Protein 4W8Z (pdb70)

Nearest PDB structures (foldseek):
  4w8z-assembly1_A  TM=1.003E+00  e=3.293E-69  Pyrococcus furiosus DSM 3638
  4l6u-assembly1_A  TM=7.127E-01  e=5.203E-18  Archaeoglobus fulgidus DSM 4304
  4l6u-assembly2_B  TM=6.855E-01  e=4.645E-18  Archaeoglobus fulgidus DSM 4304
  8rfj-assembly1_A  TM=4.385E-01  e=5.367E-02  Ectopseudomonas oleovorans
  7xg3-assembly1_G  TM=4.651E-01  e=1.189E-01  Pseudomonas aeruginosa

Secondary structure (DSSP, 8-state):
-EEEEEEEEESS-B---GGGGGT-TT-----HHHHHHHHHHHHHHHHHTT-HHHHHHHHHHHH--SS---SSEEEEEE-S--EE--TTHHHHHT-TTTTHHHHHHHHTTS--EEB-TT-EEEEEEEES-HHHHHHHHHHHHHHHHH---STTTTBT-S-EEEEEEE-HHHHHTT--SSBSSHHHHHHHHHHHHHHHHHHH-----SS--STTEEEEEE---SSHHHHHHHHHHHHHHHHHHHHHHHHHHHHSS--PPPPPSSTTSS---BEEEEEEEETTEEEEEEEEE--SS---S--SS-GGGSPPBGGGTHHHHTTS-EEEEEE--

Organism: Pyrococcus furiosus (strain ATCC 43587 / DSM 3638 / JCM 8422 / Vc1) (NCBI:txid186497)

Radius of gyration: 19.97 Å; Cα contacts (8 Å, |Δi|>4): 629; chains: 1; bounding box: 49×49×55 Å

Foldseek 3Di:
DDKKKFKKFWQAWAAAPPVCCVVPVLFDWQDLLRQLLVLLLQQLCLWCFAPVVVSVVVSCAAQNDPPGDHQKDKDKDWPDDWDFDDLVCCVVLQQCQLCVVVSVCVVVVVDTTTQGGGTMMMIMMDGPDPLNSLSSVLSSLCCQLAHATGGSRLRAGGRMATPDIDDPSCVVLVADRAAQALVSLLVVLVSSNVVNQVSVVHHFHADFHSLQKWKKKFDQDPGQSVQSNLSSVLVVVVLVVVVVVVCCVPVNDDDDDDDDPDPCPVQWFAKGWYWGAYSNTIIIMIMTTDGDHGDDQDDPDDNSSGTDTPVSVCSNVVVGPMDISDHSD

Structure (mmCIF, N/CA/C/O backbone):
data_4W8Z
#
_entry.id   4W8Z
#
_cell.length_a   100.757
_cell.length_b   100.757
_cell.length_c   106.932
_cell.angle_alpha   90.00
_cell.angle_beta   90.00
_cell.angle_gamma   120.00
#
_symmetry.space_group_name_H-M   'P 31 2 1'
#
loop_
_entity.id
_entity.type
_entity.pdbx_description
1 polymer 'CRISPR system Cmr subunit Cmr1-1'
2 water water
#
loop_
_atom_site.group_PDB
_atom_site.id
_atom_site.type_symbol
_atom_site.label_atom_id
_atom_site.label_alt_id
_atom_site.label_comp_id
_atom_site.label_asym_id
_atom_site.label_entity_id
_atom_site.label_seq_id
_atom_site.pdbx_PDB_ins_code
_atom_site.Cartn_x
_atom_site.Cartn_y
_atom_site.Cartn_z
_atom_site.occupancy
_atom_site.B_iso_or_equiv
_atom_site.auth_seq_id
_atom_site.auth_comp_id
_atom_site.auth_asym_id
_atom_site.auth_atom_id
_atom_site.pdbx_PDB_model_num
ATOM 1 N N .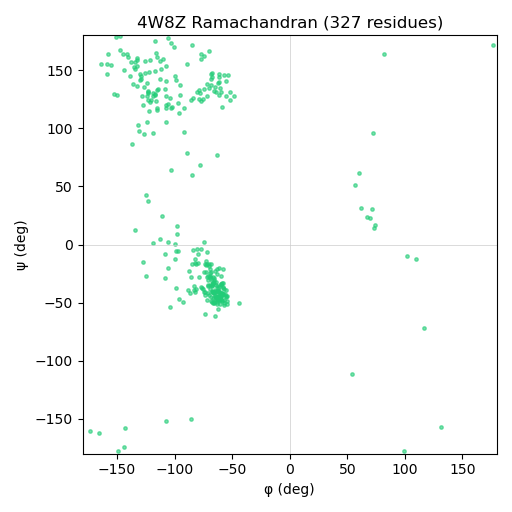 MET A 1 7 ? 28.994 72.553 32.456 1.00 139.19 1 MET A N 1
ATOM 2 C CA . MET A 1 7 ? 28.666 71.246 33.014 1.00 135.12 1 MET A CA 1
ATOM 3 C C . MET A 1 7 ? 27.193 70.904 32.812 1.00 121.26 1 MET A C 1
ATOM 4 O O . MET A 1 7 ? 26.433 70.796 33.774 1.00 125.57 1 MET A O 1
ATOM 9 N N . PHE A 1 8 ? 26.798 70.731 31.555 1.00 107.15 2 PHE A N 1
ATOM 10 C CA . PHE A 1 8 ? 25.431 70.344 31.228 1.00 92.93 2 PHE A CA 1
ATOM 11 C C . PHE A 1 8 ? 25.139 68.923 31.692 1.00 86.14 2 PHE A C 1
ATOM 12 O O . PHE A 1 8 ? 26.027 68.073 31.694 1.00 95.20 2 PHE A O 1
ATOM 20 N N . ILE A 1 9 ? 23.896 68.663 32.084 1.00 84.31 3 ILE A N 1
ATOM 21 C CA . ILE A 1 9 ? 23.527 67.329 32.548 1.00 87.25 3 ILE A CA 1
ATOM 22 C C . ILE A 1 9 ? 22.045 67.012 32.322 1.00 80.18 3 ILE A C 1
ATOM 23 O O . ILE A 1 9 ? 21.164 67.794 32.675 1.00 80.61 3 ILE A O 1
ATOM 28 N N . GLU A 1 10 ? 21.788 65.856 31.712 1.00 84.40 4 GLU A N 1
ATOM 29 C CA . GLU A 1 10 ? 20.432 65.398 31.420 1.00 82.59 4 GLU A CA 1
ATOM 30 C C . GLU A 1 10 ? 20.196 64.034 32.056 1.00 85.43 4 GLU A C 1
ATOM 31 O O . GLU A 1 10 ? 21.008 63.124 31.897 1.00 94.82 4 GLU A O 1
ATOM 37 N N . GLU A 1 11 ? 19.090 63.886 32.776 1.00 86.45 5 GLU A N 1
ATOM 38 C CA . GLU A 1 11 ? 18.830 62.643 33.491 1.00 88.73 5 GLU A CA 1
ATOM 39 C C . GLU A 1 11 ? 17.492 62.025 33.093 1.00 83.10 5 GLU A C 1
ATOM 40 O O . GLU A 1 11 ? 16.496 62.729 32.934 1.00 88.72 5 GLU A O 1
ATOM 46 N N . PHE A 1 12 ? 17.478 60.705 32.934 1.00 80.38 6 PHE A N 1
ATOM 47 C CA . PHE A 1 12 ? 16.275 59.991 32.518 1.00 77.81 6 PHE A CA 1
ATOM 48 C C . PHE A 1 12 ? 16.079 58.683 33.272 1.00 81.08 6 PHE A C 1
ATOM 49 O O . PHE A 1 12 ? 17.043 57.994 33.602 1.00 81.98 6 PHE A O 1
ATOM 57 N N . GLU A 1 13 ? 14.823 58.342 33.534 1.00 76.36 7 GLU A N 1
ATOM 58 C CA . GLU A 1 13 ? 14.473 56.981 33.913 1.00 77.14 7 GLU A CA 1
ATOM 59 C C . GLU A 1 13 ? 13.593 56.386 32.826 1.00 76.59 7 GLU A C 1
ATOM 60 O O . GLU A 1 13 ? 12.505 56.896 32.555 1.00 72.81 7 GLU A O 1
ATOM 66 N N . ILE A 1 14 ? 14.068 55.325 32.183 1.00 74.84 8 ILE A N 1
ATOM 67 C CA . ILE A 1 14 ? 13.251 54.647 31.185 1.00 75.84 8 ILE A CA 1
ATOM 68 C C . ILE A 1 14 ? 12.771 53.305 31.723 1.00 77.36 8 ILE A C 1
ATOM 69 O O . ILE A 1 14 ? 13.392 52.716 32.604 1.00 80.05 8 ILE A O 1
ATOM 74 N N . GLU A 1 15 ? 11.640 52.843 31.208 1.00 76.34 9 GLU A N 1
ATOM 75 C CA . GLU A 1 15 ? 11.038 51.604 31.666 1.00 77.76 9 GLU A CA 1
ATOM 76 C C . GLU A 1 15 ? 10.703 50.716 30.472 1.00 85.93 9 GLU A C 1
ATOM 77 O O . GLU A 1 15 ? 10.282 51.207 29.421 1.00 83.99 9 GLU A O 1
ATOM 83 N N . SER A 1 16 ? 10.902 49.411 30.631 1.00 76.22 10 SER A N 1
ATOM 84 C CA . SER A 1 16 ? 10.560 48.455 29.587 1.00 68.52 10 SER A CA 1
ATOM 85 C C . SER A 1 16 ? 9.046 48.289 29.460 1.00 74.20 10 SER A C 1
ATOM 86 O O . SER A 1 16 ? 8.348 48.042 30.445 1.00 75.13 10 SER A O 1
ATOM 89 N N . ILE A 1 17 ? 8.543 48.436 28.240 1.00 63.85 11 ILE A N 1
ATOM 90 C CA . ILE A 1 17 ? 7.145 48.155 27.950 1.00 62.26 11 ILE A CA 1
ATOM 91 C C . ILE A 1 17 ? 6.991 46.683 27.583 1.00 70.84 11 ILE A C 1
ATOM 92 O O . ILE A 1 17 ? 6.024 46.028 27.976 1.00 84.45 11 ILE A O 1
ATOM 97 N N . THR A 1 18 ? 7.959 46.164 26.835 1.00 64.70 12 THR A N 1
ATOM 98 C CA . THR A 1 18 ? 7.980 44.754 26.470 1.00 66.74 12 THR A CA 1
ATOM 99 C C . THR A 1 18 ? 9.200 44.066 27.071 1.00 69.86 12 THR A C 1
ATOM 100 O O . THR A 1 18 ? 10.134 44.734 27.520 1.00 70.26 12 THR A O 1
ATOM 104 N N . SER A 1 19 ? 9.182 42.735 27.081 1.00 73.86 13 SER A N 1
ATOM 105 C CA . SER A 1 19 ? 10.285 41.938 27.613 1.00 74.53 13 SER A CA 1
ATOM 106 C C . SER A 1 19 ? 11.601 42.368 26.985 1.00 76.67 13 SER A C 1
ATOM 107 O O . SER A 1 19 ? 11.700 42.501 25.765 1.00 75.11 13 SER A O 1
ATOM 110 N N . THR A 1 20 ? 12.606 42.599 27.823 1.00 75.40 14 THR A N 1
ATOM 111 C CA . THR A 1 20 ? 13.882 43.130 27.356 1.00 77.93 14 THR A CA 1
ATOM 112 C C . THR A 1 20 ? 14.991 42.108 27.565 1.00 75.71 14 THR A C 1
ATOM 113 O O . THR A 1 20 ? 15.093 41.512 28.632 1.00 79.13 14 THR A O 1
ATOM 117 N N . HIS A 1 21 ? 15.813 41.904 26.539 1.00 74.64 15 HIS A N 1
ATOM 118 C CA . HIS A 1 21 ? 16.866 40.896 26.587 1.00 69.74 15 HIS A CA 1
ATOM 119 C C . HIS A 1 21 ? 18.244 41.466 26.249 1.00 74.73 15 HIS A C 1
ATOM 120 O O . HIS A 1 21 ? 18.619 41.571 25.081 1.00 77.17 15 HIS A O 1
ATOM 127 N N . LEU A 1 22 ? 18.996 41.826 27.282 1.00 74.85 16 LEU A N 1
ATOM 128 C CA . LEU A 1 22 ? 20.322 42.400 27.099 1.00 73.05 16 LEU A CA 1
ATOM 129 C C . LEU A 1 22 ? 21.359 41.293 27.118 1.00 80.55 16 LEU A C 1
ATOM 130 O O . LEU A 1 22 ? 21.788 40.843 28.181 1.00 91.69 16 LEU A O 1
ATOM 135 N N . LEU A 1 23 ? 21.753 40.849 25.930 1.00 79.75 17 LEU A N 1
ATOM 136 C CA . LEU A 1 23 ? 22.565 39.649 25.799 1.00 75.88 17 LEU A CA 1
ATOM 137 C C . LEU A 1 23 ? 23.859 39.879 25.029 1.00 83.18 17 LEU A C 1
ATOM 138 O O . LEU A 1 23 ? 24.242 39.044 24.208 1.00 86.57 17 LEU A O 1
ATOM 143 N N . GLU A 1 24 ? 24.535 40.994 25.299 1.00 83.37 18 GLU A N 1
ATOM 144 C CA . GLU A 1 24 ? 25.790 41.315 24.618 1.00 86.65 18 GLU A CA 1
ATOM 145 C C . GLU A 1 24 ? 26.855 40.244 24.850 1.00 87.47 18 GLU A C 1
ATOM 146 O O . GLU A 1 24 ? 27.747 40.051 24.023 1.00 87.17 18 GLU A O 1
ATOM 152 N N . VAL A 1 25 ? 26.749 39.552 25.980 1.00 91.66 19 VAL A N 1
ATOM 153 C CA . VAL A 1 25 ? 27.659 38.468 26.321 1.00 91.75 19 VAL A CA 1
ATOM 154 C C . VAL A 1 25 ? 27.654 37.363 25.265 1.00 90.80 19 VAL A C 1
ATOM 155 O O . VAL A 1 25 ? 28.709 36.853 24.888 1.00 103.08 19 VAL A O 1
ATOM 159 N N . LEU A 1 26 ? 26.468 37.012 24.776 1.00 80.67 20 LEU A N 1
ATOM 160 C CA . LEU A 1 26 ? 26.321 35.898 23.839 1.00 81.02 20 LEU A CA 1
ATOM 161 C C . LEU A 1 26 ? 26.811 36.188 22.419 1.00 76.46 20 LEU A C 1
ATOM 162 O O . LEU A 1 26 ? 27.021 35.262 21.634 1.00 72.14 20 LEU A O 1
ATOM 167 N N . THR A 1 27 ? 26.986 37.465 22.090 1.00 73.20 21 THR A N 1
ATOM 168 C CA . THR A 1 27 ? 27.262 37.870 20.714 1.00 75.19 21 THR A CA 1
ATOM 169 C C . THR A 1 27 ? 28.584 37.316 20.182 1.00 83.46 21 THR A C 1
ATOM 170 O O . THR A 1 27 ? 28.747 37.152 18.973 1.00 88.07 21 THR A O 1
ATOM 174 N N . ARG A 1 28 ? 29.524 37.014 21.073 1.00 90.47 22 ARG A N 1
ATOM 175 C CA . ARG A 1 28 ? 30.831 36.539 20.628 1.00 95.12 22 ARG A CA 1
ATOM 176 C C . ARG A 1 28 ? 30.752 35.148 20.001 1.00 92.48 22 ARG A C 1
ATOM 177 O O . ARG A 1 28 ? 31.344 34.910 18.955 1.00 89.82 22 ARG A O 1
ATOM 185 N N . GLU A 1 29 ? 30.023 34.236 20.634 1.00 87.86 23 GLU A N 1
ATOM 186 C CA . GLU A 1 29 ? 29.912 32.871 20.125 1.00 92.89 23 GLU A CA 1
ATOM 187 C C . GLU A 1 29 ? 28.843 32.752 19.047 1.00 87.48 23 GLU A C 1
ATOM 188 O O . GLU A 1 29 ? 28.992 31.985 18.097 1.00 88.52 23 GLU A O 1
ATOM 194 N N . TYR A 1 30 ? 27.762 33.509 19.207 1.00 85.69 24 TYR A N 1
ATOM 195 C CA . TYR A 1 30 ? 26.640 33.462 18.274 1.00 86.10 24 TYR A CA 1
ATOM 196 C C . TYR A 1 30 ? 26.334 34.847 17.704 1.00 89.37 24 TYR A C 1
ATOM 197 O O . TYR A 1 30 ? 25.768 35.696 18.392 1.00 85.02 24 TYR A O 1
ATOM 206 N N . PRO A 1 31 ? 26.713 35.079 16.439 1.00 89.64 25 PRO A N 1
ATOM 207 C CA . PRO A 1 31 ? 26.541 36.396 15.811 1.00 87.32 25 PRO A CA 1
ATOM 208 C C . PRO A 1 31 ? 25.080 36.785 15.560 1.00 79.79 25 PRO A C 1
ATOM 209 O O . PRO A 1 31 ? 24.797 37.977 15.446 1.00 79.75 25 PRO A O 1
ATOM 213 N N . GLU A 1 32 ? 24.180 35.811 15.465 1.00 79.79 26 GLU A N 1
ATOM 214 C CA . GLU A 1 32 ? 22.758 36.109 15.291 1.00 76.95 26 GLU A CA 1
ATOM 215 C C . GLU A 1 32 ? 22.231 36.842 16.516 1.00 84.76 26 GLU A C 1
ATOM 216 O O . GLU A 1 32 ? 21.337 37.684 16.415 1.00 93.90 26 GLU A O 1
ATOM 222 N N . VAL A 1 33 ? 22.798 36.523 17.674 1.00 85.97 27 VAL A N 1
ATOM 223 C CA . VAL A 1 33 ? 22.380 37.141 18.924 1.00 85.04 27 VAL A CA 1
ATOM 224 C C . VAL A 1 33 ? 22.983 38.538 19.045 1.00 82.67 27 VAL A C 1
ATOM 225 O O . VAL A 1 33 ? 23.866 38.785 19.870 1.00 84.63 27 VAL A O 1
ATOM 229 N N . ARG A 1 34 ? 22.513 39.443 18.192 1.00 78.86 28 ARG A N 1
ATOM 230 C CA . ARG A 1 34 ? 22.848 40.856 18.309 1.00 84.81 28 ARG A CA 1
ATOM 231 C C . ARG A 1 34 ? 22.006 41.496 19.402 1.00 77.01 28 ARG A C 1
ATOM 232 O O . ARG A 1 34 ? 20.794 41.303 19.461 1.00 77.39 28 ARG A O 1
ATOM 240 N N . SER A 1 35 ? 22.652 42.264 20.267 1.00 76.51 29 SER A N 1
ATOM 241 C CA . SER A 1 35 ? 21.951 42.891 21.376 1.00 76.68 29 SER A CA 1
ATOM 242 C C . SER A 1 35 ? 22.394 44.337 21.549 1.00 76.76 29 SER A C 1
ATOM 243 O O . SER A 1 35 ? 23.311 44.617 22.321 1.00 78.84 29 SER A O 1
ATOM 246 N N . PRO A 1 36 ? 21.753 45.261 20.811 1.00 67.28 30 PRO A N 1
ATOM 247 C CA . PRO A 1 36 ? 22.041 46.693 20.936 1.00 63.85 30 PRO A CA 1
ATOM 248 C C . PRO A 1 36 ? 21.886 47.197 22.365 1.00 75.40 30 PRO A C 1
ATOM 249 O O . PRO A 1 36 ? 20.850 46.968 22.997 1.00 80.11 30 PRO A O 1
ATOM 253 N N . SER A 1 37 ? 22.917 47.865 22.871 1.00 80.59 31 SER A N 1
ATOM 254 C CA . SER A 1 37 ? 22.859 48.482 24.188 1.00 72.94 31 SER A CA 1
ATOM 255 C C . SER A 1 37 ? 22.226 49.856 24.047 1.00 74.51 31 SER A C 1
ATOM 256 O O . SER A 1 37 ? 22.007 50.328 22.932 1.00 77.44 31 SER A O 1
ATOM 259 N N . ILE A 1 38 ? 21.931 50.499 25.170 1.00 73.47 32 ILE A N 1
ATOM 260 C CA . ILE A 1 38 ? 21.385 51.848 25.136 1.00 76.76 32 ILE A CA 1
ATOM 261 C C . ILE A 1 38 ? 22.379 52.819 24.499 1.00 83.09 32 ILE A C 1
ATOM 262 O O . ILE A 1 38 ? 22.006 53.623 23.644 1.00 82.73 32 ILE A O 1
ATOM 267 N N . LYS A 1 39 ? 23.644 52.728 24.904 1.00 80.60 33 LYS A N 1
ATOM 268 C CA . LYS A 1 39 ? 24.694 53.562 24.327 1.00 80.37 33 LYS A CA 1
ATOM 269 C C . LYS A 1 39 ? 24.840 53.297 22.832 1.00 86.01 33 LYS A C 1
ATOM 270 O O . LYS A 1 39 ? 24.975 54.226 22.036 1.00 83.02 33 LYS A O 1
ATOM 276 N N . GLY A 1 40 ? 24.806 52.022 22.458 1.00 88.10 34 GLY A N 1
ATOM 277 C CA . GLY A 1 40 ? 24.960 51.628 21.068 1.00 77.77 34 GLY A CA 1
ATOM 278 C C . GLY A 1 40 ? 23.797 52.067 20.202 1.00 75.80 34 GLY A C 1
ATOM 279 O O . GLY A 1 40 ? 23.986 52.512 19.068 1.00 75.37 34 GLY A O 1
ATOM 280 N N . ALA A 1 41 ? 22.588 51.947 20.741 1.00 69.24 35 ALA A N 1
ATOM 281 C CA . ALA A 1 41 ? 21.386 52.331 20.014 1.00 66.68 35 ALA A CA 1
ATOM 282 C C . ALA A 1 41 ? 21.271 53.849 19.854 1.00 69.39 35 ALA A C 1
ATOM 283 O O . ALA A 1 41 ? 20.784 54.332 18.830 1.00 75.59 35 ALA A O 1
ATOM 285 N N . MET A 1 42 ? 21.713 54.592 20.867 1.00 71.46 36 MET A N 1
ATOM 286 C CA . MET A 1 42 ? 21.772 56.051 20.788 1.00 75.50 36 MET A CA 1
ATOM 287 C C . MET A 1 42 ? 22.693 56.474 19.652 1.00 82.28 36 MET A C 1
ATOM 288 O O . MET A 1 42 ? 22.359 57.355 18.855 1.00 83.03 36 MET A O 1
ATOM 293 N N . ARG A 1 43 ? 23.853 55.828 19.582 1.00 77.65 37 ARG A N 1
ATOM 294 C CA . ARG A 1 43 ? 24.814 56.087 18.523 1.00 72.99 37 ARG A CA 1
ATOM 295 C C . ARG A 1 43 ? 24.185 55.790 17.170 1.00 73.74 37 ARG A C 1
ATOM 296 O O . ARG A 1 43 ? 24.357 56.549 16.215 1.00 71.79 37 ARG A O 1
ATOM 304 N N . TRP A 1 44 ? 23.442 54.688 17.098 1.00 74.81 38 TRP A N 1
ATOM 305 C CA . TRP A 1 44 ? 22.763 54.313 15.864 1.00 70.41 38 TRP A CA 1
ATOM 306 C C . TRP A 1 44 ? 21.785 55.398 15.448 1.00 72.59 38 TRP A C 1
ATOM 307 O O . TRP A 1 44 ? 21.739 55.794 14.284 1.00 75.44 38 TRP A O 1
ATOM 318 N N . TRP A 1 45 ? 21.010 55.884 16.412 1.00 76.65 39 TRP A N 1
ATOM 319 C CA . TRP A 1 45 ? 19.950 56.835 16.119 1.00 70.63 39 TRP A CA 1
ATOM 320 C C . TRP A 1 45 ? 20.479 58.225 15.824 1.00 72.89 39 TRP A C 1
ATOM 321 O O . TRP A 1 45 ? 19.817 59.008 15.146 1.00 78.56 39 TRP A O 1
ATOM 332 N N . PHE A 1 46 ? 21.672 58.534 16.315 1.00 75.45 40 PHE A N 1
ATOM 333 C CA . PHE A 1 46 ? 22.294 59.801 15.965 1.00 76.55 40 PHE A CA 1
ATOM 334 C C . PHE A 1 46 ? 22.580 59.836 14.471 1.00 72.81 40 PHE A C 1
ATOM 335 O O . PHE A 1 46 ? 22.401 60.860 13.817 1.00 73.26 40 PHE A O 1
ATOM 343 N N . ARG A 1 47 ? 23.028 58.706 13.938 1.00 77.67 41 ARG A N 1
ATOM 344 C CA . ARG A 1 47 ? 23.379 58.613 12.528 1.00 75.51 41 ARG A CA 1
ATOM 345 C C . ARG A 1 47 ? 22.143 58.750 11.652 1.00 74.44 41 ARG A C 1
ATOM 346 O O . ARG A 1 47 ? 22.203 59.311 10.561 1.00 77.89 41 ARG A O 1
ATOM 354 N N . ALA A 1 48 ? 21.022 58.231 12.140 1.00 70.85 42 ALA A N 1
ATOM 355 C CA . ALA A 1 48 ? 19.768 58.294 11.401 1.00 69.44 42 ALA A CA 1
ATOM 356 C C . ALA A 1 48 ? 19.222 59.717 11.378 1.00 73.85 42 ALA A C 1
ATOM 357 O O . ALA A 1 48 ? 18.625 60.146 10.390 1.00 79.57 42 ALA A O 1
ATOM 359 N N . LEU A 1 49 ? 19.426 60.448 12.470 1.00 77.98 43 LEU A N 1
ATOM 360 C CA . LEU A 1 49 ? 19.003 61.843 12.538 1.00 82.61 43 LEU A CA 1
ATOM 361 C C . LEU A 1 49 ? 19.913 62.726 11.694 1.00 75.16 43 LEU A C 1
ATOM 362 O O . LEU A 1 49 ? 19.463 63.386 10.759 1.00 79.96 43 LEU A O 1
ATOM 367 N N . ALA A 1 50 ? 21.197 62.731 12.036 1.00 74.97 44 ALA A N 1
ATOM 368 C CA . ALA A 1 50 ? 22.173 63.574 11.355 1.00 81.50 44 ALA A CA 1
ATOM 369 C C . ALA A 1 50 ? 22.292 63.213 9.877 1.00 83.97 44 ALA A C 1
ATOM 370 O O . ALA A 1 50 ? 22.392 64.096 9.024 1.00 88.75 44 ALA A O 1
ATOM 372 N N . GLY A 1 51 ? 22.264 61.917 9.578 1.00 76.17 45 GLY A N 1
ATOM 373 C CA . GLY A 1 51 ? 22.358 61.442 8.209 1.00 74.18 45 GLY A CA 1
ATOM 374 C C . GLY A 1 51 ? 21.268 61.990 7.306 1.00 78.37 45 GLY A C 1
ATOM 375 O O . GLY A 1 51 ? 21.421 62.015 6.085 1.00 85.91 45 GLY A O 1
ATOM 376 N N . SER A 1 52 ? 20.169 62.437 7.907 1.00 75.13 46 SER A N 1
ATOM 377 C CA . SER A 1 52 ? 19.062 63.021 7.159 1.00 83.15 46 SER A CA 1
ATOM 378 C C . SER A 1 52 ? 19.483 64.296 6.442 1.00 88.16 46 SER A C 1
ATOM 379 O O . SER A 1 52 ? 18.843 64.714 5.480 1.00 96.67 46 SER A O 1
ATOM 382 N N . TYR A 1 53 ? 20.559 64.913 6.914 1.00 94.93 47 TYR A N 1
ATOM 383 C CA . TYR A 1 53 ? 21.006 66.187 6.364 1.00 97.08 47 TYR A CA 1
ATOM 384 C C . TYR A 1 53 ? 22.284 66.077 5.543 1.00 98.32 47 TYR A C 1
ATOM 385 O O . TYR A 1 53 ? 22.502 66.860 4.623 1.00 107.97 47 TYR A O 1
ATOM 394 N N . PHE A 1 54 ? 23.125 65.106 5.877 1.00 98.85 48 PHE A N 1
ATOM 395 C CA . PHE A 1 54 ? 24.399 64.941 5.192 1.00 105.76 48 PHE A CA 1
ATOM 396 C C . PHE A 1 54 ? 24.259 64.110 3.923 1.00 115.29 48 PHE A C 1
ATOM 397 O O . PHE A 1 54 ? 25.024 64.282 2.976 1.00 114.74 48 PHE A O 1
ATOM 405 N N . GLY A 1 55 ? 23.274 63.216 3.911 1.00 132.87 49 GLY A N 1
ATOM 406 C CA . GLY A 1 55 ? 22.979 62.401 2.746 1.00 142.93 49 GLY A CA 1
ATOM 407 C C . GLY A 1 55 ? 24.165 61.621 2.210 1.00 145.09 49 GLY A C 1
ATOM 408 O O . GLY A 1 55 ? 24.654 60.692 2.850 1.00 149.22 49 GLY A O 1
ATOM 409 N N . ASP A 1 56 ? 24.629 62.013 1.029 1.00 140.76 50 ASP A N 1
ATOM 410 C CA . ASP A 1 56 ? 25.742 61.346 0.361 1.00 135.68 50 ASP A CA 1
ATOM 411 C C . ASP A 1 56 ? 27.045 61.404 1.160 1.00 131.14 50 ASP A C 1
ATOM 412 O O . ASP A 1 56 ? 27.753 60.404 1.282 1.00 126.88 50 ASP A O 1
ATOM 417 N N . ASP A 1 57 ? 27.348 62.579 1.705 1.00 130.39 51 ASP A N 1
ATOM 418 C CA . ASP A 1 57 ? 28.611 62.831 2.400 1.00 124.33 51 ASP A CA 1
ATOM 419 C C . ASP A 1 57 ? 28.786 61.967 3.649 1.00 124.49 51 ASP A C 1
ATOM 420 O O . ASP A 1 57 ? 28.638 62.456 4.770 1.00 124.44 51 ASP A O 1
ATOM 425 N N . ALA A 1 58 ? 29.126 60.695 3.453 1.00 123.63 52 ALA A N 1
ATOM 426 C CA . ALA A 1 58 ? 29.261 59.750 4.562 1.00 120.14 52 ALA A CA 1
ATOM 427 C C . ALA A 1 58 ? 30.464 60.066 5.449 1.00 121.08 52 ALA A C 1
ATOM 428 O O . ALA A 1 58 ? 30.492 59.701 6.625 1.00 119.91 52 ALA A O 1
ATOM 430 N N . GLN A 1 59 ? 31.455 60.741 4.879 1.00 120.65 53 GLN A N 1
ATOM 431 C CA . GLN A 1 59 ? 32.663 61.091 5.615 1.00 122.38 53 GLN A CA 1
ATOM 432 C C . GLN A 1 59 ? 32.340 62.098 6.713 1.00 122.40 53 GLN A C 1
ATOM 433 O O . GLN A 1 59 ? 32.703 61.905 7.875 1.00 120.66 53 GLN A O 1
ATOM 439 N N . LYS A 1 60 ? 31.636 63.161 6.334 1.00 122.72 54 LYS A N 1
ATOM 440 C CA . LYS A 1 60 ? 31.264 64.227 7.259 1.00 120.02 54 LYS A CA 1
ATOM 441 C C . LYS A 1 60 ? 30.407 63.697 8.405 1.00 114.28 54 LYS A C 1
ATOM 442 O O . LYS A 1 60 ? 30.501 64.177 9.533 1.00 115.67 54 LYS A O 1
ATOM 448 N N . LEU A 1 61 ? 29.575 62.704 8.110 1.00 110.73 55 LEU A N 1
ATOM 449 C CA . LEU A 1 61 ? 28.747 62.080 9.133 1.00 105.17 55 LEU A CA 1
ATOM 450 C C . LEU A 1 61 ? 29.612 61.396 10.187 1.00 110.37 55 LEU A C 1
ATOM 451 O O . LEU A 1 61 ? 29.385 61.553 11.387 1.00 114.97 55 LEU A O 1
ATOM 456 N N . LYS A 1 62 ? 30.610 60.646 9.730 1.00 111.40 56 LYS A N 1
ATOM 457 C CA . LYS A 1 62 ? 31.478 59.896 10.630 1.00 108.50 56 LYS A CA 1
ATOM 458 C C . LYS A 1 62 ? 32.372 60.815 11.455 1.00 115.14 56 LYS A C 1
ATOM 459 O O . LYS A 1 62 ? 32.792 60.456 12.554 1.00 117.36 56 LYS A O 1
ATOM 465 N N . GLU A 1 63 ? 32.665 61.996 10.921 1.00 119.78 57 GLU A N 1
ATOM 466 C CA . GLU A 1 63 ? 33.463 62.978 11.644 1.00 126.23 57 GLU A CA 1
ATOM 467 C C . GLU A 1 63 ? 32.719 63.473 12.879 1.00 124.26 57 GLU A C 1
ATOM 468 O O . GLU A 1 63 ? 33.262 63.475 13.985 1.00 129.25 57 GLU A O 1
ATOM 474 N N . ILE A 1 64 ? 31.469 63.880 12.683 1.00 112.68 58 ILE A N 1
ATOM 475 C CA . ILE A 1 64 ? 30.652 64.392 13.773 1.00 102.83 58 ILE A CA 1
ATOM 476 C C . ILE A 1 64 ? 30.287 63.285 14.759 1.00 101.65 58 ILE A C 1
ATOM 477 O O . ILE A 1 64 ? 30.271 63.509 15.970 1.00 95.62 58 ILE A O 1
ATOM 482 N N . GLU A 1 65 ? 30.006 62.091 14.239 1.00 99.59 59 GLU A N 1
ATOM 483 C CA . GLU A 1 65 ? 29.661 60.951 15.088 1.00 102.97 59 GLU A CA 1
ATOM 484 C C . GLU A 1 65 ? 30.777 60.627 16.076 1.00 114.85 59 GLU A C 1
ATOM 485 O O . GLU A 1 65 ? 30.530 60.457 17.271 1.00 119.62 59 GLU A O 1
ATOM 491 N N . ASN A 1 66 ? 32.003 60.535 15.571 1.00 118.24 60 ASN A N 1
ATOM 492 C CA . ASN A 1 66 ? 33.159 60.328 16.431 1.00 119.63 60 ASN A CA 1
ATOM 493 C C . ASN A 1 66 ? 33.359 61.521 17.353 1.00 116.80 60 ASN A C 1
ATOM 494 O O . ASN A 1 66 ? 33.761 61.368 18.504 1.00 116.74 60 ASN A O 1
ATOM 499 N N . GLN A 1 67 ? 33.059 62.710 16.845 1.00 114.47 61 GLN A N 1
ATOM 500 C CA . GLN A 1 67 ? 33.254 63.932 17.611 1.00 114.97 61 GLN A CA 1
ATOM 501 C C . GLN A 1 67 ? 32.308 63.990 18.811 1.00 116.93 61 GLN A C 1
ATOM 502 O O . GLN A 1 67 ? 32.620 64.612 19.827 1.00 123.71 61 GLN A O 1
ATOM 508 N N . VAL A 1 68 ? 31.156 63.337 18.696 1.00 111.78 62 VAL A N 1
ATOM 509 C CA . VAL A 1 68 ? 30.199 63.292 19.796 1.00 99.79 62 VAL A CA 1
ATOM 510 C C . VAL A 1 68 ? 30.413 62.060 20.673 1.00 97.91 62 VAL A C 1
ATOM 511 O O . VAL A 1 68 ? 30.504 62.169 21.895 1.00 102.69 62 VAL A O 1
ATOM 515 N N . PHE A 1 69 ? 30.509 60.891 20.047 1.00 88.27 63 PHE A N 1
ATOM 516 C CA . PHE A 1 69 ? 30.532 59.632 20.786 1.00 85.63 63 PHE A CA 1
ATOM 517 C C . PHE A 1 69 ? 31.927 59.039 20.997 1.00 94.92 63 PHE A C 1
ATOM 518 O O . PHE A 1 69 ? 32.073 58.031 21.692 1.00 99.18 63 PHE A O 1
ATOM 526 N N . GLY A 1 70 ? 32.946 59.650 20.402 1.00 94.35 64 GLY A N 1
ATOM 527 C CA . GLY A 1 70 ? 34.305 59.155 20.550 1.00 105.45 64 GLY A CA 1
ATOM 528 C C . GLY A 1 70 ? 34.637 58.008 19.613 1.00 118.02 64 GLY A C 1
ATOM 529 O O . GLY A 1 70 ? 33.746 57.379 19.039 1.00 102.39 64 GLY A O 1
ATOM 530 N N . SER A 1 71 ? 35.930 57.735 19.456 1.00 127.29 65 SER A N 1
ATOM 531 C CA . SER A 1 71 ? 36.387 56.653 18.591 1.00 134.10 65 SER A CA 1
ATOM 532 C C . SER A 1 71 ? 37.608 55.960 19.187 1.00 138.57 65 SER A C 1
ATOM 533 O O . SER A 1 71 ? 37.839 56.022 20.395 1.00 140.82 65 SER A O 1
ATOM 536 N N . THR A 1 72 ? 38.383 55.298 18.334 1.00 143.36 66 THR A N 1
ATOM 537 C CA . THR A 1 72 ? 39.612 54.640 18.764 1.00 134.53 66 THR A CA 1
ATOM 538 C C . THR A 1 72 ? 40.740 55.656 18.922 1.00 132.81 66 THR A C 1
ATOM 539 O O . THR A 1 72 ? 41.656 55.462 19.719 1.00 129.83 66 THR A O 1
ATOM 541 N N . LYS A 1 73 ? 40.658 56.739 18.156 1.00 135.11 67 LYS A N 1
ATOM 542 C CA . LYS A 1 73 ? 41.657 57.802 18.199 1.00 139.27 67 LYS A CA 1
ATOM 543 C C . LYS A 1 73 ? 41.096 59.025 18.933 1.00 144.45 67 LYS A C 1
ATOM 544 O O . LYS A 1 73 ? 41.766 60.049 19.072 1.00 142.10 67 LYS A O 1
ATOM 550 N N . GLU A 1 74 ? 39.868 58.907 19.430 1.00 146.55 68 GLU A N 1
ATOM 551 C CA . GLU A 1 74 ? 39.187 60.059 20.012 1.00 143.43 68 GLU A CA 1
ATOM 552 C C . GLU A 1 74 ? 38.541 59.775 21.367 1.00 137.84 68 GLU A C 1
ATOM 553 O O . GLU A 1 74 ? 38.271 58.626 21.718 1.00 140.18 68 GLU A O 1
ATOM 559 N N . ARG A 1 75 ? 38.304 60.842 22.124 1.00 134.01 69 ARG A N 1
ATOM 560 C CA . ARG A 1 75 ? 37.573 60.759 23.382 1.00 130.80 69 ARG A CA 1
ATOM 561 C C . ARG A 1 75 ? 36.196 61.392 23.209 1.00 127.16 69 ARG A C 1
ATOM 562 O O . ARG A 1 75 ? 36.075 62.479 22.641 1.00 123.73 69 ARG A O 1
ATOM 564 N N . SER A 1 76 ? 35.162 60.706 23.692 1.00 124.32 70 SER A N 1
ATOM 565 C CA . SER A 1 76 ? 33.785 61.170 23.531 1.00 113.91 70 SER A CA 1
ATOM 566 C C . SER A 1 76 ? 33.559 62.511 24.215 1.00 109.29 70 SER A C 1
ATOM 567 O O . SER A 1 76 ? 34.047 62.748 25.319 1.00 103.22 70 SER A O 1
ATOM 570 N N . ARG A 1 77 ? 32.813 63.385 23.551 1.00 105.23 71 ARG A N 1
ATOM 571 C CA . ARG A 1 77 ? 32.521 64.701 24.097 1.00 104.31 71 ARG A CA 1
ATOM 572 C C . ARG A 1 77 ? 31.326 64.621 25.043 1.00 99.43 71 ARG A C 1
ATOM 573 O O . ARG A 1 77 ? 30.966 65.607 25.685 1.00 104.68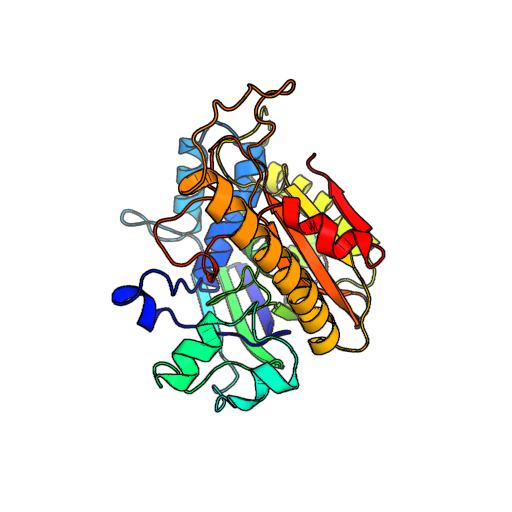 71 ARG A O 1
ATOM 581 N N . VAL A 1 78 ? 30.720 63.440 25.126 1.00 91.09 72 VAL A N 1
ATOM 582 C CA . VAL A 1 78 ? 29.611 63.202 26.043 1.00 89.49 72 VAL A CA 1
ATOM 583 C C . VAL A 1 78 ? 29.869 61.949 26.880 1.00 93.24 72 VAL A C 1
ATOM 584 O O . VAL A 1 78 ? 30.443 60.974 26.394 1.00 96.22 72 VAL A O 1
ATOM 588 N N . LYS A 1 79 ? 29.466 61.990 28.147 1.00 93.28 73 LYS A N 1
ATOM 589 C CA . LYS A 1 79 ? 29.561 60.829 29.024 1.00 90.25 73 LYS A CA 1
ATOM 590 C C . LYS A 1 79 ? 28.176 60.239 29.276 1.00 89.45 73 LYS A C 1
ATOM 591 O O . LYS A 1 79 ? 27.308 60.901 29.844 1.00 92.21 73 LYS A O 1
ATOM 597 N N . ILE A 1 80 ? 27.974 58.995 28.854 1.00 84.57 74 ILE A N 1
ATOM 598 C CA . ILE A 1 80 ? 26.686 58.328 29.022 1.00 84.34 74 ILE A CA 1
ATOM 599 C C . ILE A 1 80 ? 26.758 57.251 30.094 1.00 82.73 74 ILE A C 1
ATOM 600 O O . ILE A 1 80 ? 27.536 56.308 29.978 1.00 86.05 74 ILE A O 1
ATOM 605 N N . SER A 1 81 ? 25.942 57.389 31.133 1.00 82.52 75 SER A N 1
ATOM 606 C CA . SER A 1 81 ? 25.934 56.423 32.224 1.00 75.61 75 SER A CA 1
ATOM 607 C C . SER A 1 81 ? 24.594 55.706 32.320 1.00 75.52 75 SER A C 1
ATOM 608 O O . SER A 1 81 ? 23.548 56.341 32.453 1.00 87.96 75 SER A O 1
ATOM 611 N N . VAL A 1 82 ? 24.630 54.381 32.245 1.00 73.83 76 VAL A N 1
ATOM 612 C CA . VAL A 1 82 ? 23.413 53.582 32.297 1.00 75.43 76 VAL A CA 1
ATOM 613 C C . VAL A 1 82 ? 23.474 52.579 33.443 1.00 83.64 76 VAL A C 1
ATOM 614 O O . VAL A 1 82 ? 24.309 51.676 33.442 1.00 92.18 76 VAL A O 1
ATOM 618 N N . THR A 1 83 ? 22.596 52.738 34.425 1.00 85.41 77 THR A N 1
ATOM 619 C CA . THR A 1 83 ? 22.510 51.771 35.511 1.00 91.03 77 THR A CA 1
ATOM 620 C C . THR A 1 83 ? 21.096 51.211 35.607 1.00 87.71 77 THR A C 1
ATOM 621 O O . THR A 1 83 ? 20.131 51.967 35.721 1.00 83.73 77 THR A O 1
ATOM 625 N N . PRO A 1 84 ? 20.971 49.877 35.536 1.00 87.95 78 PRO A N 1
ATOM 626 C CA . PRO A 1 84 ? 19.677 49.222 35.747 1.00 87.17 78 PRO A CA 1
ATOM 627 C C . PRO A 1 84 ? 19.226 49.354 37.201 1.00 94.73 78 PRO A C 1
ATOM 628 O O . PRO A 1 84 ? 20.052 49.294 38.111 1.00 92.87 78 PRO A O 1
ATOM 632 N N . LEU A 1 85 ? 17.928 49.549 37.407 1.00 92.97 79 LEU A N 1
ATOM 633 C CA . LEU A 1 85 ? 17.382 49.727 38.744 1.00 85.85 79 LEU A CA 1
ATOM 634 C C . LEU A 1 85 ? 16.587 48.498 39.159 1.00 90.83 79 LEU A C 1
ATOM 635 O O . LEU A 1 85 ? 16.167 48.368 40.310 1.00 91.01 79 LEU A O 1
ATOM 640 N N . SER A 1 86 ? 16.390 47.592 38.209 1.00 89.34 80 SER A N 1
ATOM 641 C CA . SER A 1 86 ? 15.672 46.357 38.471 1.00 85.40 80 SER A CA 1
ATOM 642 C C . SER A 1 86 ? 16.616 45.171 38.434 1.00 87.31 80 SER A C 1
ATOM 643 O O . SER A 1 86 ? 17.705 45.244 37.864 1.00 87.28 80 SER A O 1
ATOM 646 N N . SER A 1 87 ? 16.192 44.076 39.049 1.00 96.55 81 SER A N 1
ATOM 647 C CA . SER A 1 87 ? 16.938 42.830 38.980 1.00 107.74 81 SER A CA 1
ATOM 648 C C . SER A 1 87 ? 16.325 41.930 37.914 1.00 100.62 81 SER A C 1
ATOM 649 O O . SER A 1 87 ? 15.101 41.891 37.759 1.00 98.30 81 SER A O 1
ATOM 652 N N . PRO A 1 88 ? 17.176 41.220 37.159 1.00 91.01 82 PRO A N 1
ATOM 653 C CA . PRO A 1 88 ? 16.675 40.264 36.167 1.00 89.40 82 PRO A CA 1
ATOM 654 C C . PRO A 1 88 ? 15.776 39.225 36.821 1.00 98.24 82 PRO A C 1
ATOM 655 O O . PRO A 1 88 ? 16.024 38.855 37.965 1.00 109.65 82 PRO A O 1
ATOM 659 N N . LYS A 1 89 ? 14.747 38.773 36.113 1.00 103.81 83 LYS A N 1
ATOM 660 C CA . LYS A 1 89 ? 13.791 37.826 36.675 1.00 93.91 83 LYS A CA 1
ATOM 661 C C . LYS A 1 89 ? 13.848 36.494 35.940 1.00 99.94 83 LYS A C 1
ATOM 662 O O . LYS A 1 89 ? 14.355 36.418 34.824 1.00 97.28 83 LYS A O 1
ATOM 668 N N . ARG A 1 90 ? 13.326 35.448 36.575 1.00 117.90 84 ARG A N 1
ATOM 669 C CA . ARG A 1 90 ? 13.361 34.101 36.014 1.00 118.36 84 ARG A CA 1
ATOM 670 C C . ARG A 1 90 ? 12.467 33.995 34.783 1.00 113.84 84 ARG A C 1
ATOM 671 O O . ARG A 1 90 ? 11.349 34.512 34.771 1.00 111.84 84 ARG A O 1
ATOM 679 N N . LEU A 1 91 ? 12.965 33.325 33.749 1.00 114.77 85 LEU A N 1
ATOM 680 C CA . LEU A 1 91 ? 12.222 33.182 32.502 1.00 102.64 85 LEU A CA 1
ATOM 681 C C . LEU A 1 91 ? 11.268 31.991 32.543 1.00 108.47 85 LEU A C 1
ATOM 682 O O . LEU A 1 91 ? 11.680 30.860 32.802 1.00 115.45 85 LEU A O 1
ATOM 687 N N . ASN A 1 92 ? 9.992 32.261 32.285 1.00 109.51 86 ASN A N 1
ATOM 688 C CA . ASN A 1 92 ? 8.976 31.218 32.194 1.00 111.02 86 ASN A CA 1
ATOM 689 C C . ASN A 1 92 ? 8.752 30.805 30.739 1.00 109.72 86 ASN A C 1
ATOM 690 O O . ASN A 1 92 ? 8.250 31.587 29.933 1.00 104.55 86 ASN A O 1
ATOM 695 N N . LEU A 1 93 ? 9.122 29.572 30.409 1.00 107.51 87 LEU A N 1
ATOM 696 C CA . LEU A 1 93 ? 9.054 29.098 29.030 1.00 109.64 87 LEU A CA 1
ATOM 697 C C . LEU A 1 93 ? 7.618 28.854 28.569 1.00 112.52 87 LEU A C 1
ATOM 698 O O . LEU A 1 93 ? 7.356 28.722 27.371 1.00 105.41 87 LEU A O 1
ATOM 703 N N . LYS A 1 94 ? 6.690 28.806 29.520 1.00 113.21 88 LYS A N 1
ATOM 704 C CA . LYS A 1 94 ? 5.275 28.660 29.199 1.00 103.91 88 LYS A CA 1
ATOM 705 C C . LYS A 1 94 ? 4.732 29.930 28.548 1.00 108.63 88 LYS A C 1
ATOM 706 O O . LYS A 1 94 ? 3.695 29.903 27.889 1.00 110.07 88 LYS A O 1
ATOM 708 N N . GLU A 1 95 ? 5.455 31.032 28.726 1.00 109.14 89 GLU A N 1
ATOM 709 C CA . GLU A 1 95 ? 5.019 32.352 28.269 1.00 113.41 89 GLU A CA 1
ATOM 710 C C . GLU A 1 95 ? 4.771 32.446 26.761 1.00 103.30 89 GLU A C 1
ATOM 711 O O . GLU A 1 95 ? 3.889 33.181 26.317 1.00 100.56 89 GLU A O 1
ATOM 717 N N . PHE A 1 96 ? 5.540 31.695 25.981 1.00 99.07 90 PHE A N 1
ATOM 718 C CA . PHE A 1 96 ? 5.463 31.787 24.527 1.00 101.07 90 PHE A CA 1
ATOM 719 C C . PHE A 1 96 ? 4.142 31.246 23.976 1.00 104.28 90 PHE A C 1
ATOM 720 O O . PHE A 1 96 ? 3.478 31.908 23.174 1.00 94.43 90 PHE A O 1
ATOM 728 N N . LYS A 1 97 ? 3.757 30.052 24.414 1.00 105.30 91 LYS A N 1
ATOM 729 C CA . LYS A 1 97 ? 2.462 29.504 24.039 1.00 103.17 91 LYS A CA 1
ATOM 730 C C . LYS A 1 97 ? 1.351 30.356 24.650 1.00 110.63 91 LYS A C 1
ATOM 731 O O . LYS A 1 97 ? 0.423 30.778 23.956 1.00 103.61 91 LYS A O 1
ATOM 733 N N . ASP A 1 98 ? 1.474 30.624 25.949 1.00 113.53 92 ASP A N 1
ATOM 734 C CA . ASP A 1 98 ? 0.461 31.354 26.713 1.00 112.84 92 ASP A CA 1
ATOM 735 C C . ASP A 1 98 ? 0.103 32.716 26.126 1.00 116.53 92 ASP A C 1
ATOM 736 O O . ASP A 1 98 ? -1.072 33.071 26.041 1.00 115.26 92 ASP A O 1
ATOM 741 N N . LYS A 1 99 ? 1.117 33.477 25.729 1.00 124.49 93 LYS A N 1
ATOM 742 C CA . LYS A 1 99 ? 0.902 34.852 25.287 1.00 122.43 93 LYS A CA 1
ATOM 743 C C . LYS A 1 99 ? 0.864 34.997 23.764 1.00 107.65 93 LYS A C 1
ATOM 744 O O . LYS A 1 99 ? 0.693 36.105 23.255 1.00 106.05 93 LYS A O 1
ATOM 750 N N . ASN A 1 100 ? 1.024 33.881 23.053 1.00 101.24 94 ASN A N 1
ATOM 751 C CA . ASN A 1 100 ? 0.987 33.864 21.591 1.00 98.45 94 ASN A CA 1
ATOM 752 C C . ASN A 1 100 ? 2.083 34.767 21.004 1.00 103.51 94 ASN A C 1
ATOM 753 O O . ASN A 1 100 ? 1.809 35.757 20.321 1.00 90.11 94 ASN A O 1
ATOM 758 N N . VAL A 1 101 ? 3.332 34.418 21.302 1.00 101.74 95 VAL A N 1
ATOM 759 C CA . VAL A 1 101 ? 4.495 35.200 20.895 1.00 83.25 95 VAL A CA 1
ATOM 760 C C . VAL A 1 101 ? 5.576 34.276 20.338 1.00 81.12 95 VAL A C 1
ATOM 761 O O . VAL A 1 101 ? 6.719 34.682 20.143 1.00 79.18 95 VAL A O 1
ATOM 765 N N . GLY A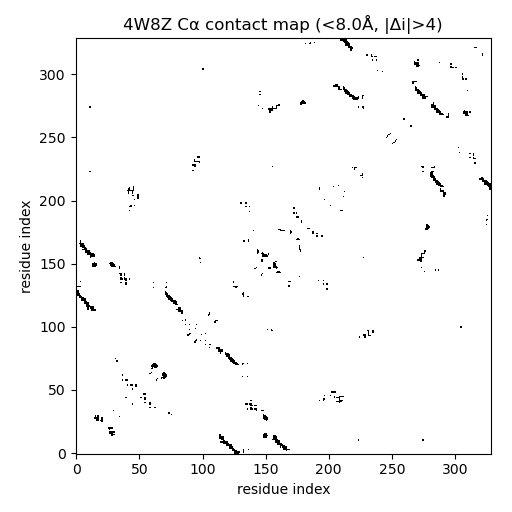 1 102 ? 5.199 33.032 20.072 1.00 76.73 96 GLY A N 1
ATOM 766 C CA . GLY A 1 102 ? 6.159 31.986 19.767 1.00 75.00 96 GLY A CA 1
ATOM 767 C C . GLY A 1 102 ? 6.857 32.043 18.423 1.00 76.92 96 GLY A C 1
ATOM 768 O O . GLY A 1 102 ? 7.874 31.378 18.224 1.00 83.18 96 GLY A O 1
ATOM 769 N N . TYR A 1 103 ? 6.326 32.822 17.490 1.00 75.97 97 TYR A N 1
ATOM 770 C CA . TYR A 1 103 ? 6.968 32.936 16.188 1.00 75.71 97 TYR A CA 1
ATOM 771 C C . TYR A 1 103 ? 7.873 34.163 16.105 1.00 69.51 97 TYR A C 1
ATOM 772 O O . TYR A 1 103 ? 9.011 34.055 15.662 1.00 69.05 97 TYR A O 1
ATOM 781 N N . ILE A 1 104 ? 7.389 35.320 16.539 1.00 65.41 98 ILE A N 1
ATOM 782 C CA . ILE A 1 104 ? 8.222 36.515 16.492 1.00 60.79 98 ILE A CA 1
ATOM 783 C C . ILE A 1 104 ? 9.410 36.389 17.446 1.00 72.26 98 ILE A C 1
ATOM 784 O O . ILE A 1 104 ? 10.484 36.916 17.165 1.00 77.22 98 ILE A O 1
ATOM 789 N N . TRP A 1 105 ? 9.226 35.685 18.561 1.00 78.36 99 TRP A N 1
ATOM 790 C CA . TRP A 1 105 ? 10.301 35.514 19.540 1.00 78.46 99 TRP A CA 1
ATOM 791 C C . TRP A 1 105 ? 10.809 34.079 19.598 1.00 80.09 99 TRP A C 1
ATOM 792 O O . TRP A 1 105 ? 11.348 33.653 20.620 1.00 70.07 99 TRP A O 1
ATOM 803 N N . PHE A 1 106 ? 10.626 33.346 18.502 1.00 73.46 100 PHE A N 1
ATOM 804 C CA . PHE A 1 106 ? 11.094 31.969 18.380 1.00 69.69 100 PHE A CA 1
ATOM 805 C C . PHE A 1 106 ? 12.514 31.776 18.909 1.00 67.25 100 PHE A C 1
ATOM 806 O O . PHE A 1 106 ? 12.768 30.874 19.703 1.00 70.15 100 PHE A O 1
ATOM 814 N N . SER A 1 107 ? 13.429 32.631 18.463 1.00 71.35 101 SER A N 1
ATOM 815 C CA . SER A 1 107 ? 14.842 32.521 18.818 1.00 72.13 101 SER A CA 1
ATOM 816 C C . SER A 1 107 ? 15.077 32.607 20.325 1.00 71.33 101 SER A C 1
ATOM 817 O O . SER A 1 107 ? 15.977 31.961 20.854 1.00 77.68 101 SER A O 1
ATOM 820 N N . ILE A 1 108 ? 14.268 33.405 21.011 1.00 69.40 102 ILE A N 1
ATOM 821 C CA . ILE A 1 108 ? 14.393 33.560 22.453 1.00 70.99 102 ILE A CA 1
ATOM 822 C C . ILE A 1 108 ? 13.928 32.279 23.130 1.00 76.77 102 ILE A C 1
ATOM 823 O O . ILE A 1 108 ? 14.552 31.790 24.074 1.00 80.66 102 ILE A O 1
ATOM 828 N N . ASN A 1 109 ? 12.833 31.732 22.616 1.00 76.02 103 ASN A N 1
ATOM 829 C CA . ASN A 1 109 ? 12.272 30.485 23.111 1.00 80.70 103 ASN A CA 1
ATOM 830 C C . ASN A 1 109 ? 13.262 29.328 22.983 1.00 83.55 103 ASN A C 1
ATOM 831 O O . ASN A 1 109 ? 13.315 28.444 23.839 1.00 87.31 103 ASN A O 1
ATOM 836 N N . LEU A 1 110 ? 14.056 29.349 21.916 1.00 82.29 104 LEU A N 1
ATOM 837 C CA . LEU A 1 110 ? 15.023 28.291 21.659 1.00 81.19 104 LEU A CA 1
ATOM 838 C C . LEU A 1 110 ? 16.218 28.393 22.601 1.00 84.76 104 LEU A C 1
ATOM 839 O O . LEU A 1 110 ? 16.689 27.385 23.126 1.00 89.72 104 LEU A O 1
ATOM 844 N N . LEU A 1 111 ? 16.714 29.609 22.802 1.00 79.56 105 LEU A N 1
ATOM 845 C CA . LEU A 1 111 ? 17.779 29.842 23.769 1.00 83.62 105 LEU A CA 1
ATOM 846 C C . LEU A 1 111 ? 17.313 29.455 25.167 1.00 91.69 105 LEU A C 1
ATOM 847 O O . LEU A 1 111 ? 18.087 28.934 25.969 1.00 85.28 105 LEU A O 1
ATOM 852 N N . GLY A 1 112 ? 16.038 29.715 25.447 1.00 91.73 106 GLY A N 1
ATOM 853 C CA . GLY A 1 112 ? 15.441 29.366 26.722 1.00 90.67 106 GLY A CA 1
ATOM 854 C C . GLY A 1 112 ? 15.488 27.877 27.001 1.00 94.98 106 GLY A C 1
ATOM 855 O O . GLY A 1 112 ? 15.937 27.457 28.066 1.00 100.46 106 GLY A O 1
ATOM 856 N N . LYS A 1 113 ? 15.030 27.078 26.042 1.00 95.91 107 LYS A N 1
ATOM 857 C CA . LYS A 1 113 ? 15.006 25.626 26.198 1.00 97.01 107 LYS A CA 1
ATOM 858 C C . LYS A 1 113 ? 16.415 25.042 26.309 1.00 101.49 107 LYS A C 1
ATOM 859 O O . LYS A 1 113 ? 16.653 24.123 27.091 1.00 99.06 107 LYS A O 1
ATOM 865 N N . ARG A 1 114 ? 17.346 25.580 25.526 1.00 97.47 108 ARG A N 1
ATOM 866 C CA . ARG A 1 114 ? 18.733 25.124 25.559 1.00 91.59 108 ARG A CA 1
ATOM 867 C C . ARG A 1 114 ? 19.453 25.561 26.835 1.00 88.71 108 ARG A C 1
ATOM 868 O O . ARG A 1 114 ? 20.595 25.174 27.073 1.00 97.21 108 ARG A O 1
ATOM 876 N N . GLY A 1 115 ? 18.791 26.384 27.642 1.00 92.43 109 GLY A N 1
ATOM 877 C CA . GLY A 1 115 ? 19.370 26.864 28.884 1.00 87.52 109 GLY A CA 1
ATOM 878 C C . GLY A 1 115 ? 20.463 27.903 28.702 1.00 94.01 109 GLY A C 1
ATOM 879 O O . GLY A 1 115 ? 21.205 28.196 29.637 1.00 91.71 109 GLY A O 1
ATOM 880 N N . THR A 1 116 ? 20.564 28.470 27.502 1.00 96.89 110 THR A N 1
ATOM 881 C CA . THR A 1 116 ? 21.578 29.485 27.226 1.00 87.66 110 THR A CA 1
ATOM 882 C C . THR A 1 116 ? 21.241 30.804 27.930 1.00 92.44 110 THR A C 1
ATOM 883 O O . THR A 1 116 ? 22.133 31.582 28.278 1.00 92.46 110 THR A O 1
ATOM 887 N N . ILE A 1 117 ? 19.953 31.051 28.147 1.00 87.39 111 ILE A N 1
ATOM 888 C CA . ILE A 1 117 ? 19.530 32.183 28.965 1.00 91.96 111 ILE A CA 1
ATOM 889 C C . ILE A 1 117 ? 18.545 31.718 30.034 1.00 93.96 111 ILE A C 1
ATOM 890 O O . ILE A 1 117 ? 17.749 30.806 29.805 1.00 91.05 111 ILE A O 1
ATOM 895 N N . THR A 1 118 ? 18.612 32.344 31.206 1.00 89.55 112 THR A N 1
ATOM 896 C CA . THR A 1 118 ? 17.744 31.975 32.318 1.00 90.43 112 THR A CA 1
ATOM 897 C C . THR A 1 118 ? 16.960 33.171 32.844 1.00 93.51 112 THR A C 1
ATOM 898 O O . THR A 1 118 ? 15.869 33.017 33.396 1.00 90.65 112 THR A O 1
ATOM 902 N N . HIS A 1 119 ? 17.516 34.364 32.664 1.00 97.62 113 HIS A N 1
ATOM 903 C CA . HIS A 1 119 ? 16.861 35.577 33.136 1.00 93.90 113 HIS A CA 1
ATOM 904 C C . HIS A 1 119 ? 16.688 36.620 32.035 1.00 91.54 113 HIS A C 1
ATOM 905 O O . HIS A 1 119 ? 17.403 36.614 31.032 1.00 97.96 113 HIS A O 1
ATOM 912 N N . TYR A 1 120 ? 15.728 37.515 32.242 1.00 86.20 114 TYR A N 1
ATOM 913 C CA . TYR A 1 120 ? 15.472 38.616 31.322 1.00 83.66 114 TYR A CA 1
ATOM 914 C C . TYR A 1 120 ? 14.972 39.815 32.114 1.00 89.29 114 TYR A C 1
ATOM 915 O O . TYR A 1 120 ? 14.851 39.748 33.338 1.00 89.01 114 TYR A O 1
ATOM 924 N N . TYR A 1 121 ? 14.692 40.913 31.423 1.00 83.25 115 TYR A N 1
ATOM 925 C CA . TYR A 1 121 ? 14.089 42.075 32.063 1.00 77.49 115 TYR A CA 1
ATOM 926 C C . TYR A 1 121 ? 12.632 42.200 31.632 1.00 81.64 115 TYR A C 1
ATOM 927 O O . TYR A 1 121 ? 12.347 42.593 30.499 1.00 85.46 115 TYR A O 1
ATOM 936 N N . PRO A 1 122 ? 11.703 41.852 32.533 1.00 81.72 116 PRO A N 1
ATOM 937 C CA . PRO A 1 122 ? 10.272 41.865 32.211 1.00 75.85 116 PRO A CA 1
ATOM 938 C C . PRO A 1 122 ? 9.720 43.284 32.145 1.00 79.70 116 PRO A C 1
ATOM 939 O O . PRO A 1 122 ? 10.378 44.201 32.644 1.00 77.69 116 PRO A O 1
ATOM 943 N N . PRO A 1 123 ? 8.542 43.467 31.517 1.00 83.67 117 PRO A N 1
ATOM 944 C CA . PRO A 1 123 ? 7.880 44.777 31.485 1.00 83.44 117 PRO A CA 1
ATOM 945 C C . PRO A 1 123 ? 7.822 45.414 32.871 1.00 79.65 117 PRO A C 1
ATOM 946 O O . PRO A 1 123 ? 7.372 44.774 33.820 1.00 80.03 117 PRO A O 1
ATOM 950 N N . GLY A 1 124 ? 8.284 46.654 32.982 1.00 71.85 118 GLY A N 1
ATOM 951 C CA . GLY A 1 124 ? 8.343 47.322 34.266 1.00 72.58 118 GLY A CA 1
ATOM 952 C C . GLY A 1 124 ? 9.774 47.484 34.744 1.00 73.96 118 GLY A C 1
ATOM 953 O O . GLY A 1 124 ? 10.033 48.209 35.697 1.00 83.73 118 GLY A O 1
ATOM 954 N N . SER A 1 125 ? 10.706 46.798 34.092 1.00 73.61 119 SER A N 1
ATOM 955 C CA . SER A 1 125 ? 12.120 46.959 34.404 1.00 73.07 119 SER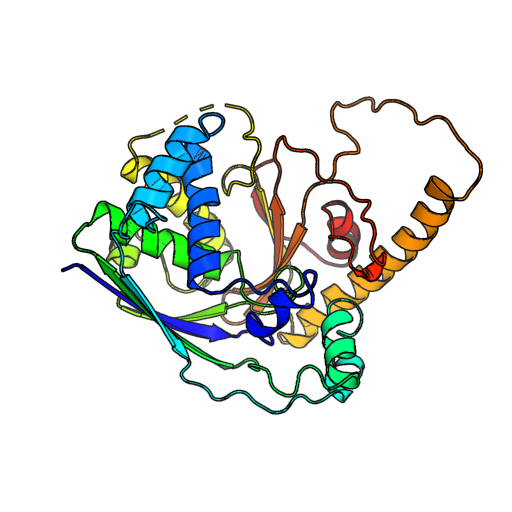 A CA 1
ATOM 956 C C . SER A 1 125 ? 12.523 48.404 34.167 1.00 76.52 119 SER A C 1
ATOM 957 O O . SER A 1 125 ? 12.156 48.988 33.149 1.00 82.38 119 SER A O 1
ATOM 960 N N . ARG A 1 126 ? 13.266 48.991 35.098 1.00 73.96 120 ARG A N 1
ATOM 961 C CA . ARG A 1 126 ? 13.652 50.390 34.954 1.00 75.33 120 ARG A CA 1
ATOM 962 C C . ARG A 1 126 ? 15.158 50.579 34.847 1.00 73.39 120 ARG A C 1
ATOM 963 O O . ARG A 1 126 ? 15.933 49.803 35.403 1.00 79.29 120 ARG A O 1
ATOM 971 N N . PHE A 1 127 ? 15.555 51.616 34.115 1.00 77.34 121 PHE A N 1
ATOM 972 C CA . PHE A 1 127 ? 16.962 51.932 33.879 1.00 72.45 121 PHE A CA 1
ATOM 973 C C . PHE A 1 127 ? 17.180 53.430 34.033 1.00 79.93 121 PHE A C 1
ATOM 974 O O . PHE A 1 127 ? 16.359 54.230 33.584 1.00 84.72 121 PHE A O 1
ATOM 982 N N . ARG A 1 128 ? 18.278 53.809 34.677 1.00 85.02 122 ARG A N 1
ATOM 983 C CA . ARG A 1 128 ? 18.655 55.213 34.758 1.00 78.98 122 ARG A CA 1
ATOM 984 C C . ARG A 1 128 ? 19.650 55.553 33.662 1.00 77.57 122 ARG A C 1
ATOM 985 O O . ARG A 1 128 ? 20.656 54.866 33.492 1.00 88.20 122 ARG A O 1
ATOM 993 N N . VAL A 1 129 ? 19.365 56.610 32.910 1.00 72.17 123 VAL A N 1
ATOM 994 C CA . VAL A 1 129 ? 20.282 57.075 31.881 1.00 73.49 123 VAL A CA 1
ATOM 995 C C . VAL A 1 129 ? 20.676 58.520 32.152 1.00 78.32 123 VAL A C 1
ATOM 996 O O . VAL A 1 129 ? 19.818 59.397 32.248 1.00 83.87 123 VAL A O 1
ATOM 1000 N N . VAL A 1 130 ? 21.976 58.763 32.287 1.00 77.52 124 VAL A N 1
ATOM 1001 C CA . VAL A 1 130 ? 22.476 60.098 32.587 1.00 82.15 124 VAL A CA 1
ATOM 1002 C C . VAL A 1 130 ? 23.467 60.542 31.521 1.00 87.28 124 VAL A C 1
ATOM 1003 O O . VAL A 1 130 ? 24.381 59.795 31.165 1.00 89.27 124 VAL A O 1
ATOM 1007 N N . LEU A 1 131 ? 23.277 61.756 31.012 1.00 81.59 125 LEU A N 1
ATOM 1008 C CA . LEU A 1 131 ? 24.131 62.298 29.960 1.00 76.39 125 LEU A CA 1
ATOM 1009 C C . LEU A 1 131 ? 24.839 63.555 30.440 1.00 78.18 125 LEU A C 1
ATOM 1010 O O . LEU A 1 131 ? 24.205 64.457 30.986 1.00 78.75 125 LEU A O 1
ATOM 1015 N N . GLU A 1 132 ? 26.153 63.611 30.236 1.00 84.18 126 GLU A N 1
ATOM 1016 C CA . GLU A 1 132 ? 26.956 64.756 30.665 1.00 82.63 126 GLU A CA 1
ATOM 1017 C C . GLU A 1 132 ? 27.897 65.233 29.564 1.00 88.17 126 GLU A C 1
ATOM 1018 O O . GLU A 1 132 ? 28.554 64.426 28.905 1.00 87.26 126 GLU A O 1
ATOM 1024 N N . SER A 1 133 ? 27.971 66.548 29.379 1.00 85.51 127 SER A N 1
ATOM 1025 C CA . SER A 1 133 ? 28.872 67.131 28.392 1.00 86.12 127 SER A CA 1
ATOM 1026 C C . SER A 1 133 ? 29.174 68.589 28.714 1.00 94.22 127 SER A C 1
ATOM 1027 O O . SER A 1 133 ? 28.327 69.296 29.261 1.00 103.65 127 SER A O 1
ATOM 1030 N N . PRO A 1 134 ? 30.395 69.043 28.390 1.00 100.71 128 PRO A N 1
ATOM 1031 C CA . PRO A 1 134 ? 30.712 70.471 28.497 1.00 102.59 128 PRO A CA 1
ATOM 1032 C C . PRO A 1 134 ? 30.040 71.291 27.393 1.00 101.48 128 PRO A C 1
ATOM 1033 O O . PRO A 1 134 ? 29.821 72.490 27.563 1.00 104.27 128 PRO A O 1
ATOM 1037 N N . SER A 1 135 ? 29.716 70.642 26.278 1.00 99.28 129 SER A N 1
ATOM 1038 C CA . SER A 1 135 ? 29.181 71.333 25.107 1.00 96.45 129 SER A CA 1
ATOM 1039 C C . SER A 1 135 ? 27.657 71.316 25.043 1.00 103.22 129 SER A C 1
ATOM 1040 O O . SER A 1 135 ? 27.026 70.290 25.293 1.00 101.83 129 SER A O 1
ATOM 1043 N N . GLU A 1 136 ? 27.071 72.459 24.694 1.00 103.37 130 GLU A N 1
ATOM 1044 C CA . GLU A 1 136 ? 25.624 72.565 24.550 1.00 98.18 130 GLU A CA 1
ATOM 1045 C C . GLU A 1 136 ? 25.177 71.881 23.261 1.00 93.98 130 GLU A C 1
ATOM 1046 O O . GLU A 1 136 ? 24.158 71.193 23.230 1.00 92.83 130 GLU A O 1
ATOM 1052 N N . ARG A 1 137 ? 25.953 72.085 22.202 1.00 101.49 131 ARG A N 1
ATOM 1053 C CA . ARG A 1 137 ? 25.705 71.462 20.907 1.00 96.18 131 ARG A CA 1
ATOM 1054 C C . ARG A 1 137 ? 25.656 69.942 21.042 1.00 94.55 131 ARG A C 1
ATOM 1055 O O . ARG A 1 137 ? 24.787 69.282 20.474 1.00 89.94 131 ARG A O 1
ATOM 1063 N N . VAL A 1 138 ? 26.588 69.398 21.820 1.00 91.49 132 VAL A N 1
ATOM 1064 C CA . VAL A 1 138 ? 26.707 67.957 22.001 1.00 84.49 132 VAL A CA 1
ATOM 1065 C C . VAL A 1 138 ? 25.577 67.367 22.847 1.00 82.51 132 VAL A C 1
ATOM 1066 O O . VAL A 1 138 ? 24.975 66.366 22.462 1.00 86.12 132 VAL A O 1
ATOM 1070 N N . ILE A 1 139 ? 25.283 67.985 23.987 1.00 79.00 133 ILE A N 1
ATOM 1071 C CA . ILE A 1 139 ? 24.276 67.445 24.897 1.00 79.26 133 ILE A CA 1
ATOM 1072 C C . ILE A 1 139 ? 22.885 67.479 24.258 1.00 85.25 133 ILE A C 1
ATOM 1073 O O . ILE A 1 139 ? 22.049 66.615 24.532 1.00 79.80 133 ILE A O 1
ATOM 1078 N N . LYS A 1 140 ? 22.644 68.459 23.390 1.00 95.48 134 LYS A N 1
ATOM 1079 C CA . LYS A 1 140 ? 21.381 68.539 22.665 1.00 87.78 134 LYS A CA 1
ATOM 1080 C C . LYS A 1 140 ? 21.248 67.348 21.727 1.00 86.10 134 LYS A C 1
ATOM 1081 O O . LYS A 1 140 ? 20.208 66.691 21.683 1.00 88.95 134 LYS A O 1
ATOM 1087 N N . LEU A 1 141 ? 22.319 67.070 20.990 1.00 80.37 135 LEU A N 1
ATOM 1088 C CA . LEU A 1 141 ? 22.345 65.963 20.042 1.00 83.80 135 LEU A CA 1
ATOM 1089 C C . LEU A 1 141 ? 22.272 64.598 20.733 1.00 86.48 135 LEU A C 1
ATOM 1090 O O . LEU A 1 141 ? 21.703 63.648 20.195 1.00 87.19 135 LEU A O 1
ATOM 1095 N N . ALA A 1 142 ? 22.852 64.503 21.923 1.00 85.22 136 ALA A N 1
ATOM 1096 C CA . ALA A 1 142 ? 22.801 63.270 22.698 1.00 82.95 136 ALA A CA 1
ATOM 1097 C C . ALA A 1 142 ? 21.372 62.982 23.151 1.00 81.41 136 ALA A C 1
ATOM 1098 O O . ALA A 1 142 ? 20.886 61.858 23.033 1.00 80.14 136 ALA A O 1
ATOM 1100 N N . THR A 1 143 ? 20.703 64.011 23.662 1.00 78.32 137 THR A N 1
ATOM 1101 C CA . THR A 1 143 ? 19.337 63.875 24.154 1.00 79.47 137 THR A CA 1
ATOM 1102 C C . THR A 1 143 ? 18.359 63.578 23.017 1.00 73.09 137 THR A C 1
ATOM 1103 O O . THR A 1 143 ? 17.459 62.746 23.162 1.00 75.58 137 THR A O 1
ATOM 1107 N N . LEU A 1 144 ? 18.546 64.245 21.884 1.00 66.52 138 LEU A N 1
ATOM 1108 C CA . LEU A 1 144 ? 17.733 63.971 20.705 1.00 62.18 138 LEU A CA 1
ATOM 1109 C C . LEU A 1 144 ? 17.861 62.510 20.298 1.00 66.16 138 LEU A C 1
ATOM 1110 O O . LEU A 1 144 ? 16.869 61.859 19.970 1.00 67.66 138 LEU A O 1
ATOM 1115 N N . SER A 1 145 ? 19.089 61.998 20.331 1.00 75.96 139 SER A N 1
ATOM 1116 C CA . SER A 1 145 ? 19.348 60.592 20.034 1.00 68.62 139 SER A CA 1
ATOM 1117 C C . SER A 1 145 ? 18.555 59.673 20.949 1.00 74.01 139 SER A C 1
ATOM 1118 O O . SER A 1 145 ? 17.858 58.770 20.480 1.00 80.67 139 SER A O 1
ATOM 1121 N N . LEU A 1 146 ? 18.665 59.910 22.253 1.00 72.56 140 LEU A N 1
ATOM 1122 C CA . LEU A 1 146 ? 17.950 59.112 23.243 1.00 66.62 140 LEU A CA 1
ATOM 1123 C C . LEU A 1 146 ? 16.441 59.236 23.074 1.00 66.68 140 LEU A C 1
ATOM 1124 O O . LEU A 1 146 ? 15.718 58.245 23.198 1.00 64.78 140 LEU A O 1
ATOM 1129 N N . TRP A 1 147 ? 15.974 60.452 22.801 1.00 61.69 141 TRP A N 1
ATOM 1130 C CA . TRP A 1 147 ? 14.564 60.682 22.507 1.00 63.17 141 TRP A CA 1
ATOM 1131 C C . TRP A 1 147 ? 14.117 59.800 21.346 1.00 69.70 141 TRP A C 1
ATOM 1132 O O . TRP A 1 147 ? 13.042 59.201 21.391 1.00 69.40 141 TRP A O 1
ATOM 1143 N N . ALA A 1 148 ? 14.950 59.733 20.309 1.00 66.87 142 ALA A N 1
ATOM 1144 C CA . ALA A 1 148 ? 14.647 58.947 19.116 1.00 69.22 142 ALA A CA 1
ATOM 1145 C C . ALA A 1 148 ? 14.652 57.450 19.423 1.00 70.99 142 ALA A C 1
ATOM 1146 O O . ALA A 1 148 ? 13.810 56.699 18.922 1.00 70.45 142 ALA A O 1
ATOM 1148 N N . LEU A 1 149 ? 15.601 57.026 20.250 1.00 62.07 143 LEU A N 1
ATOM 1149 C CA . LEU A 1 149 ? 15.695 55.629 20.662 1.00 64.49 143 LEU A CA 1
ATOM 1150 C C . LEU A 1 149 ? 14.424 55.162 21.374 1.00 68.82 143 LEU A C 1
ATOM 1151 O O . LEU A 1 149 ? 13.941 54.058 21.135 1.00 67.73 143 LEU A O 1
ATOM 1156 N N . VAL A 1 150 ? 13.882 56.008 22.243 1.00 62.31 144 VAL A N 1
ATOM 1157 C CA . VAL A 1 150 ? 12.676 55.659 22.981 1.00 67.26 144 VAL A CA 1
ATOM 1158 C C . VAL A 1 150 ? 11.431 55.763 22.100 1.00 64.62 144 VAL A C 1
ATOM 1159 O O . VAL A 1 150 ? 10.519 54.943 22.196 1.00 62.98 144 VAL A O 1
ATOM 1163 N N . SER A 1 151 ? 11.409 56.764 21.226 1.00 65.11 145 SER A N 1
ATOM 1164 C CA . SER A 1 151 ? 10.237 57.032 20.392 1.00 67.95 145 SER A CA 1
ATOM 1165 C C . SER A 1 151 ? 10.069 56.076 19.205 1.00 76.72 145 SER A C 1
ATOM 1166 O O . SER A 1 151 ? 8.942 55.718 18.850 1.00 73.00 145 SER A O 1
ATOM 1169 N N . LEU A 1 152 ? 11.178 55.663 18.593 1.00 73.76 146 LEU A N 1
ATOM 1170 C CA . LEU A 1 152 ? 11.107 54.837 17.386 1.00 73.34 146 LEU A CA 1
ATOM 1171 C C . LEU A 1 152 ? 11.927 53.548 17.472 1.00 76.42 146 LEU A C 1
ATOM 1172 O O . LEU A 1 152 ? 11.760 52.640 16.654 1.00 80.85 146 LEU A O 1
ATOM 1177 N N . GLY A 1 153 ? 12.818 53.468 18.451 1.00 66.76 147 GLY A N 1
ATOM 1178 C CA . GLY A 1 153 ? 13.711 52.333 18.544 1.00 59.70 147 GLY A CA 1
ATOM 1179 C C . GLY A 1 153 ? 13.383 51.382 19.675 1.00 58.59 147 GLY A C 1
ATOM 1180 O O . GLY A 1 153 ? 12.233 51.271 20.098 1.00 67.14 147 GLY A O 1
ATOM 1181 N N . SER A 1 154 ? 14.420 50.707 20.160 1.00 57.72 148 SER A N 1
ATOM 1182 C CA . SER A 1 154 ? 14.322 49.677 21.184 1.00 57.98 148 SER A CA 1
ATOM 1183 C C . SER A 1 154 ? 15.716 49.103 21.395 1.00 64.12 148 SER A C 1
ATOM 1184 O O . SER A 1 154 ? 16.634 49.420 20.639 1.00 56.04 148 SER A O 1
ATOM 1187 N N . VAL A 1 155 ? 15.886 48.264 22.414 1.00 68.13 149 VAL A N 1
ATOM 1188 C CA . VAL A 1 155 ? 17.206 47.702 22.711 1.00 69.55 149 VAL A CA 1
ATOM 1189 C C . VAL A 1 155 ? 17.172 46.200 23.005 1.00 66.59 149 VAL A C 1
ATOM 1190 O O . VAL A 1 155 ? 16.161 45.664 23.459 1.00 76.87 149 VAL A O 1
ATOM 1194 N N . GLY A 1 156 ? 18.284 45.525 22.734 1.00 61.06 150 GLY A N 1
ATOM 1195 C CA . GLY A 1 156 ? 18.417 44.119 23.060 1.00 59.23 150 GLY A CA 1
ATOM 1196 C C . GLY A 1 156 ? 18.185 43.137 21.922 1.00 69.57 150 GLY A C 1
ATOM 1197 O O . GLY A 1 156 ? 17.944 43.520 20.773 1.00 55.82 150 GLY A O 1
ATOM 1198 N N . PHE A 1 157 ? 18.259 41.852 22.256 1.00 64.02 151 PHE A N 1
ATOM 1199 C CA . PHE A 1 157 ? 18.022 40.788 21.291 1.00 65.41 151 PHE A CA 1
ATOM 1200 C C . PHE A 1 157 ? 16.574 40.824 20.799 1.00 70.02 151 PHE A C 1
ATOM 1201 O O . PHE A 1 157 ? 15.643 40.912 21.604 1.00 70.85 151 PHE A O 1
ATOM 1209 N N . ARG A 1 158 ? 16.408 40.769 19.477 1.00 68.37 152 ARG A N 1
ATOM 1210 C CA . ARG A 1 158 ? 15.095 40.744 18.819 1.00 63.11 152 ARG A CA 1
ATOM 1211 C C . ARG A 1 158 ? 14.298 42.043 18.977 1.00 55.02 152 ARG A C 1
ATOM 1212 O O . ARG A 1 158 ? 13.074 42.047 18.849 1.00 55.28 152 ARG A O 1
ATOM 1220 N N . SER A 1 159 ? 14.996 43.148 19.215 1.00 57.20 153 SER A N 1
ATOM 1221 C CA . SER A 1 159 ? 14.340 44.439 19.429 1.00 66.66 153 SER A CA 1
ATOM 1222 C C . SER A 1 159 ? 13.686 45.013 18.162 1.00 64.84 153 SER A C 1
ATOM 1223 O O . SER A 1 159 ? 12.851 45.913 18.248 1.00 61.88 153 SER A O 1
ATOM 1226 N N . ARG A 1 160 ? 14.053 44.492 16.994 1.00 61.33 154 ARG A N 1
ATOM 1227 C CA . ARG A 1 160 ? 13.364 44.851 15.755 1.00 58.52 154 ARG A CA 1
ATOM 1228 C C . ARG A 1 160 ? 12.057 44.079 15.621 1.00 64.15 154 ARG A C 1
ATOM 1229 O O . ARG A 1 160 ? 11.253 44.343 14.723 1.00 74.28 154 ARG A O 1
ATOM 1237 N N . ARG A 1 161 ? 11.847 43.128 16.524 1.00 60.54 155 ARG A N 1
ATOM 1238 C CA . ARG A 1 161 ? 10.642 42.313 16.502 1.00 60.11 155 ARG A CA 1
ATOM 1239 C C . ARG A 1 161 ? 9.861 42.383 17.809 1.00 67.70 155 ARG A C 1
ATOM 1240 O O . ARG A 1 161 ? 9.310 41.378 18.261 1.00 69.68 155 ARG A O 1
ATOM 1248 N N . GLY A 1 162 ? 9.825 43.556 18.429 1.00 74.66 156 GLY A N 1
ATOM 1249 C CA . GLY A 1 162 ? 8.928 43.764 19.549 1.00 74.09 156 GLY A CA 1
ATOM 1250 C C . GLY A 1 162 ? 9.511 43.724 20.948 1.00 74.25 156 GLY A C 1
ATOM 1251 O O . GLY A 1 162 ? 8.822 44.076 21.896 1.00 87.10 156 GLY A O 1
ATOM 1252 N N . THR A 1 163 ? 10.759 43.302 21.101 1.00 69.58 157 THR A N 1
ATOM 1253 C CA . THR A 1 163 ? 11.361 43.314 22.429 1.00 69.24 157 THR A CA 1
ATOM 1254 C C . THR A 1 163 ? 12.046 44.648 22.710 1.00 69.57 157 THR A C 1
ATOM 1255 O O . THR A 1 163 ? 12.447 45.361 21.792 1.00 70.67 157 THR A O 1
ATOM 1259 N N . GLY A 1 164 ? 12.181 44.982 23.987 1.00 62.88 158 GLY A N 1
ATOM 1260 C CA . GLY A 1 164 ? 12.977 46.127 24.378 1.00 64.99 158 GLY A CA 1
ATOM 1261 C C . GLY A 1 164 ? 12.386 47.472 24.005 1.00 75.57 158 GLY A C 1
ATOM 1262 O O . GLY A 1 164 ? 13.109 48.463 23.891 1.00 66.58 158 GLY A O 1
ATOM 1263 N N . SER A 1 165 ? 11.071 47.518 23.813 1.00 72.73 159 SER A N 1
ATOM 1264 C CA . SER A 1 165 ? 10.394 48.799 23.654 1.00 67.22 159 SER A CA 1
ATOM 1265 C C . SER A 1 165 ? 10.399 49.542 24.984 1.00 73.41 159 SER A C 1
ATOM 1266 O O . SER A 1 165 ? 10.123 48.958 26.030 1.00 80.56 159 SER A O 1
ATOM 1269 N N . MET A 1 166 ? 10.716 50.831 24.937 1.00 76.84 160 MET A N 1
ATOM 1270 C CA . MET A 1 166 ? 10.907 51.621 26.144 1.00 65.42 160 MET A CA 1
ATOM 1271 C C . MET A 1 166 ? 9.972 52.820 26.226 1.00 70.84 160 MET A C 1
ATOM 1272 O O . MET A 1 166 ? 9.449 53.290 25.215 1.00 77.11 160 MET A O 1
ATOM 1277 N N . LYS A 1 167 ? 9.768 53.310 27.445 1.00 78.98 161 LYS A N 1
ATOM 1278 C CA . LYS A 1 167 ? 9.096 54.587 27.658 1.00 71.48 161 LYS A CA 1
ATOM 1279 C C . LYS A 1 167 ? 9.832 55.360 28.744 1.00 74.40 161 LYS A C 1
ATOM 1280 O O . LYS A 1 167 ? 10.541 54.770 29.558 1.00 71.64 161 LYS A O 1
ATOM 1286 N N . ILE A 1 168 ? 9.679 56.679 28.740 1.00 77.98 162 ILE A N 1
ATOM 1287 C CA . ILE A 1 168 ? 10.271 57.520 29.775 1.00 75.90 162 ILE A CA 1
ATOM 1288 C C . ILE A 1 168 ? 9.274 57.728 30.906 1.00 76.03 162 ILE A C 1
ATOM 1289 O O . ILE A 1 168 ? 8.205 58.294 30.691 1.00 80.03 162 ILE A O 1
ATOM 1294 N N . VAL A 1 169 ? 9.608 57.265 32.106 1.00 79.72 163 VAL A N 1
ATOM 1295 C CA . VAL A 1 169 ? 8.701 57.428 33.237 1.00 87.35 163 VAL A CA 1
ATOM 1296 C C . VAL A 1 169 ? 8.917 58.769 33.935 1.00 86.02 163 VAL A C 1
ATOM 1297 O O . VAL A 1 169 ? 7.957 59.438 34.308 1.00 93.94 163 VAL A O 1
ATOM 1301 N N . ARG A 1 170 ? 10.172 59.167 34.108 1.00 85.48 164 ARG A N 1
ATOM 1302 C CA . ARG A 1 170 ? 10.459 60.492 34.641 1.00 83.17 164 ARG A CA 1
ATOM 1303 C C . ARG A 1 170 ? 11.831 60.970 34.199 1.00 81.87 164 ARG A C 1
ATOM 1304 O O . ARG A 1 170 ? 12.721 60.166 33.908 1.00 86.63 164 ARG A O 1
ATOM 1312 N N . ALA A 1 171 ? 11.992 62.286 34.152 1.00 77.19 165 ALA A N 1
ATOM 1313 C CA . ALA A 1 171 ? 13.215 62.888 33.653 1.00 76.00 165 ALA A CA 1
ATOM 1314 C C . ALA A 1 171 ? 13.399 64.305 34.174 1.00 83.90 165 ALA A C 1
ATOM 1315 O O . ALA A 1 171 ? 12.464 64.920 34.690 1.00 81.69 165 ALA A O 1
ATOM 1317 N N . SER A 1 172 ? 14.624 64.802 34.047 1.00 84.06 166 SER A N 1
ATOM 1318 C CA . SER A 1 172 ? 14.926 66.213 34.240 1.00 80.51 166 SER A CA 1
ATOM 1319 C C . SER A 1 172 ? 15.755 66.661 33.049 1.00 83.36 166 SER A C 1
ATOM 1320 O O . SER A 1 172 ? 16.968 66.448 33.008 1.00 87.82 166 SER A O 1
ATOM 1323 N N . SER A 1 173 ? 15.092 67.264 32.070 1.00 78.54 167 SER A N 1
ATOM 1324 C CA . SER A 1 173 ? 15.739 67.567 30.803 1.00 79.60 167 SER A CA 1
ATOM 1325 C C . SER A 1 173 ? 15.492 68.995 30.348 1.00 88.24 167 SER A C 1
ATOM 1326 O O . SER A 1 173 ? 14.417 69.315 29.841 1.00 90.92 167 SER A O 1
ATOM 1329 N N . GLU A 1 174 ? 16.494 69.849 30.526 1.00 88.72 168 GLU A N 1
ATOM 1330 C CA . GLU A 1 174 ? 16.398 71.227 30.075 1.00 84.77 168 GLU A CA 1
ATOM 1331 C C . GLU A 1 174 ? 16.412 71.276 28.554 1.00 89.12 168 GLU A C 1
ATOM 1332 O O . GLU A 1 174 ? 15.845 72.187 27.952 1.00 99.20 168 GLU A O 1
ATOM 1338 N N . VAL A 1 175 ? 17.050 70.285 27.935 1.00 86.51 169 VAL A N 1
ATOM 1339 C CA . VAL A 1 175 ? 17.131 70.226 26.478 1.00 79.00 169 VAL A CA 1
ATOM 1340 C C . VAL A 1 175 ? 15.764 69.968 25.847 1.00 77.60 169 VAL A C 1
ATOM 1341 O O . VAL A 1 175 ? 15.365 70.674 24.924 1.00 84.42 169 VAL A O 1
ATOM 1345 N N . LEU A 1 176 ? 15.049 68.964 26.345 1.00 73.40 170 LEU A N 1
ATOM 1346 C CA . LEU A 1 176 ? 13.706 68.675 25.852 1.00 72.65 170 LEU A CA 1
ATOM 1347 C C . LEU A 1 176 ? 12.751 69.830 26.129 1.00 78.57 170 LEU A C 1
ATOM 1348 O O . LEU A 1 176 ? 11.864 70.116 25.326 1.00 83.32 170 LEU A O 1
ATOM 1353 N N . GLU A 1 177 ? 12.932 70.482 27.272 1.00 85.82 171 GLU A N 1
ATOM 1354 C CA . GLU A 1 177 ? 12.151 71.661 27.623 1.00 92.13 171 GLU A CA 1
ATOM 1355 C C . GLU A 1 177 ? 12.403 72.775 26.606 1.00 91.90 171 GLU A C 1
ATOM 1356 O O . GLU A 1 177 ? 11.470 73.386 26.085 1.00 89.31 171 GLU A O 1
ATOM 1362 N N . ASP A 1 178 ? 13.679 73.006 26.314 1.00 92.51 172 ASP A N 1
ATOM 1363 C CA . ASP A 1 178 ? 14.102 74.040 25.379 1.00 91.80 172 ASP A CA 1
ATOM 1364 C C . ASP A 1 178 ? 13.525 73.829 23.980 1.00 85.90 172 ASP A C 1
ATOM 1365 O O . ASP A 1 178 ? 13.046 74.772 23.349 1.00 92.26 172 ASP A O 1
ATOM 1370 N N . LEU A 1 179 ? 13.566 72.588 23.505 1.00 80.07 173 LEU A N 1
ATOM 1371 C CA . LEU A 1 179 ? 13.142 72.264 22.147 1.00 76.39 173 LEU A CA 1
ATOM 1372 C C . LEU A 1 179 ? 11.626 72.136 22.010 1.00 78.98 173 LEU A C 1
ATOM 1373 O O . LEU A 1 179 ? 11.114 71.934 20.909 1.00 78.25 173 LEU A O 1
ATOM 1378 N N . GLY A 1 180 ? 10.912 72.248 23.125 1.00 79.47 174 GLY A N 1
ATOM 1379 C CA . GLY A 1 180 ? 9.465 72.131 23.114 1.00 79.59 174 GLY A CA 1
ATOM 1380 C C . GLY A 1 180 ? 8.990 70.710 22.870 1.00 79.17 174 GLY A C 1
ATOM 1381 O O . GLY A 1 180 ? 7.926 70.490 22.292 1.00 82.37 174 GLY A O 1
ATOM 1382 N N . LEU A 1 181 ? 9.784 69.740 23.307 1.00 75.19 175 LEU A N 1
ATOM 1383 C CA . LEU A 1 181 ? 9.420 68.338 23.168 1.00 71.26 175 LEU A CA 1
ATOM 1384 C C . LEU A 1 181 ? 8.866 67.778 24.475 1.00 76.61 175 LEU A C 1
ATOM 1385 O O . LEU A 1 181 ? 8.925 68.429 25.519 1.00 83.38 175 LEU A O 1
ATOM 1390 N N . THR A 1 182 ? 8.318 66.571 24.407 1.00 72.56 176 THR A N 1
ATOM 1391 C CA . THR A 1 182 ? 7.710 65.939 25.566 1.00 69.30 176 THR A CA 1
ATOM 1392 C C . THR A 1 182 ? 8.459 64.663 25.921 1.00 69.11 176 THR A C 1
ATOM 1393 O O . THR A 1 182 ? 9.375 64.257 25.209 1.00 72.53 176 THR A O 1
ATOM 1397 N N . THR A 1 183 ? 8.065 64.032 27.023 1.00 79.59 177 THR A N 1
ATOM 1398 C CA . THR A 1 183 ? 8.661 62.763 27.436 1.00 79.66 177 THR A CA 1
ATOM 1399 C C . THR A 1 183 ? 7.635 61.643 27.319 1.00 78.48 177 THR A C 1
ATOM 1400 O O . THR A 1 183 ? 7.897 60.497 27.687 1.00 81.27 177 THR A O 1
ATOM 1404 N N . GLU A 1 184 ? 6.468 61.991 26.790 1.00 71.75 178 GLU A N 1
ATOM 1405 C CA . GLU A 1 184 ? 5.399 61.033 26.567 1.00 72.16 178 GLU A CA 1
ATOM 1406 C C . GLU A 1 184 ? 4.436 61.578 25.514 1.00 81.97 178 GLU A C 1
ATOM 1407 O O . GLU A 1 184 ? 4.338 62.791 25.320 1.00 78.41 178 GLU A O 1
ATOM 1413 N N . PHE A 1 185 ? 3.731 60.679 24.835 1.00 79.53 179 PHE A N 1
ATOM 1414 C CA . PHE A 1 185 ? 2.778 61.070 23.805 1.00 74.04 179 PHE A CA 1
ATOM 1415 C C . PHE A 1 185 ? 1.345 60.974 24.329 1.00 82.53 179 PHE A C 1
ATOM 1416 O O . PHE A 1 185 ? 0.874 59.892 24.686 1.00 79.41 179 PHE A O 1
ATOM 1424 N N . ASN A 1 186 ? 0.655 62.111 24.374 1.00 83.40 180 ASN A N 1
ATOM 1425 C CA . ASN A 1 186 ? -0.739 62.144 24.802 1.00 76.55 180 ASN A CA 1
ATOM 1426 C C . ASN A 1 186 ? -1.697 61.891 23.646 1.00 76.33 180 ASN A C 1
ATOM 1427 O O . ASN A 1 186 ? -2.837 61.479 23.849 1.00 82.13 180 ASN A O 1
ATOM 1432 N N . SER A 1 187 ? -1.227 62.145 22.432 1.00 80.46 181 SER A N 1
ATOM 1433 C CA . SER A 1 187 ? -2.019 61.897 21.238 1.00 82.79 181 SER A CA 1
ATOM 1434 C C . SER A 1 187 ? -1.107 61.491 20.092 1.00 89.65 181 SER A C 1
ATOM 1435 O O . SER A 1 187 ? 0.110 61.640 20.184 1.00 88.85 181 SER A O 1
ATOM 1438 N N . ILE A 1 188 ? -1.694 60.984 19.012 1.00 87.64 182 ILE A N 1
ATOM 1439 C CA . ILE A 1 188 ? -0.931 60.646 17.816 1.00 74.00 182 ILE A CA 1
ATOM 1440 C C . ILE A 1 188 ? -0.393 61.923 17.179 1.00 78.94 182 ILE A C 1
ATOM 1441 O O . ILE A 1 188 ? 0.683 61.933 16.577 1.00 84.94 182 ILE A O 1
ATOM 1446 N N . ASP A 1 189 ? -1.141 63.010 17.332 1.00 80.54 183 ASP A N 1
ATOM 1447 C CA . ASP A 1 189 ? -0.732 64.290 16.771 1.00 83.94 183 ASP A CA 1
ATOM 1448 C C . ASP A 1 189 ? 0.514 64.848 17.456 1.00 81.16 183 ASP A C 1
ATOM 1449 O O . ASP A 1 189 ? 1.344 65.481 16.807 1.00 87.59 183 ASP A O 1
ATOM 1454 N N . GLU A 1 190 ? 0.645 64.617 18.760 1.00 76.81 184 GLU A N 1
ATOM 1455 C CA . GLU A 1 190 ? 1.862 65.001 19.469 1.00 74.00 184 GLU A CA 1
ATOM 1456 C C . GLU A 1 190 ? 3.059 64.238 18.910 1.00 76.10 184 GLU A C 1
ATOM 1457 O O . GLU A 1 190 ? 4.159 64.783 18.795 1.00 70.43 184 GLU A O 1
ATOM 1463 N N . PHE A 1 191 ? 2.828 62.974 18.569 1.00 68.35 185 PHE A N 1
ATOM 1464 C CA . PHE A 1 191 ? 3.840 62.127 17.953 1.00 67.11 185 PHE A CA 1
ATOM 1465 C C . PHE A 1 191 ? 4.240 62.708 16.592 1.00 69.88 185 PHE A C 1
ATOM 1466 O O . PHE A 1 191 ? 5.426 62.897 16.315 1.00 69.58 185 PHE A O 1
ATOM 1474 N N . LYS A 1 192 ? 3.248 62.992 15.750 1.00 76.98 186 LYS A N 1
ATOM 1475 C CA . LYS A 1 192 ? 3.493 63.578 14.433 1.00 75.84 186 LYS A CA 1
ATOM 1476 C C . LYS A 1 192 ? 4.310 64.863 14.530 1.00 78.59 186 LYS A C 1
ATOM 1477 O O . LYS A 1 192 ? 5.294 65.041 13.816 1.00 79.56 186 LYS A O 1
ATOM 1483 N N . ASP A 1 193 ? 3.894 65.753 15.424 1.00 80.09 187 ASP A N 1
ATOM 1484 C CA . ASP A 1 193 ? 4.518 67.063 15.549 1.00 82.00 187 ASP A CA 1
ATOM 1485 C C . ASP A 1 193 ? 5.936 66.989 16.109 1.00 83.83 187 ASP A C 1
ATOM 1486 O O . ASP A 1 193 ? 6.802 67.778 15.728 1.00 82.85 187 ASP A O 1
ATOM 1491 N N . SER A 1 194 ? 6.170 66.043 17.012 1.00 79.67 188 SER A N 1
ATOM 1492 C CA . SER A 1 194 ? 7.485 65.884 17.617 1.00 71.00 188 SER A CA 1
ATOM 1493 C C . SER A 1 194 ? 8.520 65.443 16.595 1.00 69.09 188 SER A C 1
ATOM 1494 O O . SER A 1 194 ? 9.650 65.930 16.601 1.00 71.67 188 SER A O 1
ATOM 1497 N N . LEU A 1 195 ? 8.137 64.520 15.718 1.00 69.63 189 LEU A N 1
ATOM 1498 C CA . LEU A 1 195 ? 9.048 64.061 14.672 1.00 71.40 189 LEU A CA 1
ATOM 1499 C C . LEU A 1 195 ? 9.481 65.212 13.775 1.00 71.37 189 LEU A C 1
ATOM 1500 O O . LEU A 1 195 ? 10.659 65.337 13.447 1.00 84.16 189 LEU A O 1
ATOM 1505 N N . LYS A 1 196 ? 8.530 66.056 13.392 1.00 71.38 190 LYS A N 1
ATOM 1506 C CA . LYS A 1 196 ? 8.834 67.233 12.589 1.00 74.19 190 LYS A CA 1
ATOM 1507 C C . LYS A 1 196 ? 9.789 68.158 13.339 1.00 77.92 190 LYS A C 1
ATOM 1508 O O . LYS A 1 196 ? 10.761 68.661 12.773 1.00 72.61 190 LYS A O 1
ATOM 1514 N N . ARG A 1 197 ? 9.506 68.368 14.620 1.00 72.14 191 ARG A N 1
ATOM 1515 C CA . ARG A 1 197 ? 10.334 69.210 15.469 1.00 67.95 191 ARG A CA 1
ATOM 1516 C C . ARG A 1 197 ? 11.764 68.680 15.578 1.00 76.67 191 ARG A C 1
ATOM 1517 O O . ARG A 1 197 ? 12.725 69.437 15.428 1.00 74.24 191 ARG A O 1
ATOM 1525 N N . VAL A 1 198 ? 11.896 67.381 15.841 1.00 81.64 192 VAL A N 1
ATOM 1526 C CA . VAL A 1 198 ? 13.203 66.749 16.000 1.00 75.78 192 VAL A CA 1
ATOM 1527 C C . VAL A 1 198 ? 13.999 66.853 14.704 1.00 77.99 192 VAL A C 1
ATOM 1528 O O . VAL A 1 198 ? 15.203 67.115 14.717 1.00 74.25 192 VAL A O 1
ATOM 1532 N N . LEU A 1 199 ? 13.315 66.663 13.582 1.00 76.35 193 LEU A N 1
ATOM 1533 C CA . LEU A 1 199 ? 13.957 66.806 12.286 1.00 79.89 193 LEU A CA 1
ATOM 1534 C C . LEU A 1 199 ? 14.453 68.239 12.115 1.00 80.24 193 LEU A C 1
ATOM 1535 O O . LEU A 1 199 ? 15.636 68.465 11.881 1.00 84.05 193 LEU A O 1
ATOM 1540 N N . ASP A 1 200 ? 13.545 69.201 12.266 1.00 87.87 194 ASP A N 1
ATOM 1541 C CA . ASP A 1 200 ? 13.850 70.615 12.058 1.00 83.41 194 ASP A CA 1
ATOM 1542 C C . ASP A 1 200 ? 14.965 71.150 12.953 1.00 82.27 194 ASP A C 1
ATOM 1543 O O . ASP A 1 200 ? 15.817 71.910 12.498 1.00 89.31 194 ASP A O 1
ATOM 1548 N N . VAL A 1 201 ? 14.958 70.760 14.222 1.00 83.92 195 VAL A N 1
ATOM 1549 C CA . VAL A 1 201 ? 15.958 71.238 15.172 1.00 81.20 195 VAL A CA 1
ATOM 1550 C C . VAL A 1 201 ? 17.355 70.671 14.897 1.00 84.30 195 VAL A C 1
ATOM 1551 O O . VAL A 1 201 ? 18.346 71.404 14.928 1.00 91.67 195 VAL A O 1
ATOM 1555 N N . THR A 1 202 ? 17.423 69.374 14.613 1.00 79.84 196 THR A N 1
ATOM 1556 C CA . THR A 1 202 ? 18.693 68.686 14.392 1.00 80.90 196 THR A CA 1
ATOM 1557 C C . THR A 1 202 ? 19.524 69.349 13.298 1.00 80.65 196 THR A C 1
ATOM 1558 O O . THR A 1 202 ? 20.745 69.454 13.414 1.00 81.23 196 THR A O 1
ATOM 1562 N N . GLY A 1 203 ? 18.856 69.808 12.244 1.00 84.95 197 GLY A N 1
ATOM 1563 C CA . GLY A 1 203 ? 19.530 70.502 11.163 1.00 79.10 197 GLY A CA 1
ATOM 1564 C C . GLY A 1 203 ? 20.203 71.779 11.633 1.00 92.89 197 GLY A C 1
ATOM 1565 O O . GLY A 1 203 ? 21.361 72.039 11.299 1.00 80.68 197 GLY A O 1
ATOM 1566 N N . GLU A 1 204 ? 19.471 72.572 12.414 1.00 97.24 198 GLU A N 1
ATOM 1567 C CA . GLU A 1 204 ? 19.969 73.845 12.926 1.00 100.78 198 GLU A CA 1
ATOM 1568 C C . GLU A 1 204 ? 21.236 73.670 13.757 1.00 98.24 198 GLU A C 1
ATOM 1569 O O . GLU A 1 204 ? 22.192 74.428 13.613 1.00 98.80 198 GLU A O 1
ATOM 1575 N N . ILE A 1 205 ? 21.241 72.654 14.611 1.00 97.29 199 ILE A N 1
ATOM 1576 C CA . ILE A 1 205 ? 22.368 72.394 15.500 1.00 98.54 199 ILE A CA 1
ATOM 1577 C C . ILE A 1 205 ? 23.632 72.022 14.714 1.00 105.40 199 ILE A C 1
ATOM 1578 O O . ILE A 1 205 ? 24.751 72.204 15.195 1.00 114.60 199 ILE A O 1
ATOM 1583 N N . LEU A 1 206 ? 23.446 71.533 13.491 1.00 109.75 200 LEU A N 1
ATOM 1584 C CA . LEU A 1 206 ? 24.564 71.110 12.649 1.00 112.32 200 LEU A CA 1
ATOM 1585 C C . LEU A 1 206 ? 24.952 72.160 11.604 1.00 117.79 200 LEU A C 1
ATOM 1586 O O . LEU A 1 206 ? 26.001 72.054 10.968 1.00 117.82 200 LEU A O 1
ATOM 1591 N N . GLY A 1 207 ? 24.104 73.167 11.426 1.00 116.05 201 GLY A N 1
ATOM 1592 C CA . GLY A 1 207 ? 24.302 74.158 10.383 1.00 119.30 201 GLY A CA 1
ATOM 1593 C C . GLY A 1 207 ? 23.170 74.099 9.374 1.00 124.84 201 GLY A C 1
ATOM 1594 O O . GLY A 1 207 ? 22.317 74.986 9.328 1.00 127.60 201 GLY A O 1
ATOM 1595 N N . VAL A 1 208 ? 23.166 73.044 8.566 1.00 126.94 202 VAL A N 1
ATOM 1596 C CA . VAL A 1 208 ? 22.057 72.755 7.663 1.00 127.75 202 VAL A CA 1
ATOM 1597 C C . VAL A 1 208 ? 22.178 71.326 7.150 1.00 124.91 202 VAL A C 1
ATOM 1598 O O . VAL A 1 208 ? 23.184 70.657 7.395 1.00 121.87 202 VAL A O 1
ATOM 1600 N N . SER A 1 216 ? 17.767 63.724 -2.471 1.00 136.39 210 SER A N 1
ATOM 1601 C CA . SER A 1 216 ? 18.747 62.767 -2.980 1.00 135.21 210 SER A CA 1
ATOM 1602 C C . SER A 1 216 ? 18.991 61.650 -1.967 1.00 129.79 210 SER A C 1
ATOM 1603 O O . SER A 1 216 ? 19.808 61.794 -1.057 1.00 133.76 210 SER A O 1
ATOM 1605 N N . LEU A 1 217 ? 18.283 60.537 -2.147 1.00 121.65 211 LEU A N 1
ATOM 1606 C CA . LEU A 1 217 ? 18.253 59.436 -1.183 1.00 114.59 211 LEU A CA 1
ATOM 1607 C C . LEU A 1 217 ? 19.633 58.934 -0.754 1.00 107.57 211 LEU A C 1
ATOM 1608 O O . LEU A 1 217 ? 20.450 58.554 -1.590 1.00 108.22 211 LEU A O 1
ATOM 1613 N N . PRO A 1 218 ? 19.895 58.937 0.564 1.00 94.20 212 PRO A N 1
ATOM 1614 C CA . PRO A 1 218 ? 21.155 58.445 1.131 1.00 85.53 212 PRO A CA 1
ATOM 1615 C C . PRO A 1 218 ? 21.262 56.932 1.010 1.00 94.11 212 PRO A C 1
ATOM 1616 O O . PRO A 1 218 ? 20.260 56.270 0.737 1.00 88.02 212 PRO A O 1
ATOM 1620 N N . SER A 1 219 ? 22.458 56.393 1.222 1.00 95.17 213 SER A N 1
ATOM 1621 C CA . SER A 1 219 ? 22.674 54.957 1.102 1.00 99.44 213 SER A CA 1
ATOM 1622 C C . SER A 1 219 ? 22.630 54.266 2.461 1.00 98.23 213 SER A C 1
ATOM 1623 O O . SER A 1 219 ? 23.072 53.125 2.602 1.00 104.42 213 SER A O 1
ATOM 1626 N N . TYR A 1 220 ? 22.098 54.964 3.458 1.00 94.64 214 TYR A N 1
ATOM 1627 C CA . TYR A 1 220 ? 21.930 54.399 4.789 1.00 87.59 214 TYR A CA 1
ATOM 1628 C C . TYR A 1 220 ? 20.602 54.867 5.380 1.00 81.46 214 TYR A C 1
ATOM 1629 O O . TYR A 1 220 ? 19.994 55.817 4.884 1.00 88.04 214 TYR A O 1
ATOM 1638 N N . ALA A 1 221 ? 20.148 54.187 6.428 1.00 77.35 215 ALA A N 1
ATOM 1639 C CA . ALA A 1 221 ? 18.874 54.508 7.058 1.00 72.78 215 ALA A CA 1
ATOM 1640 C C . ALA A 1 221 ? 18.904 55.885 7.702 1.00 76.36 215 ALA A C 1
ATOM 1641 O O . ALA A 1 221 ? 19.844 56.228 8.421 1.00 85.83 215 ALA A O 1
ATOM 1643 N N . THR A 1 222 ? 17.875 56.677 7.427 1.00 71.01 216 THR A N 1
ATOM 1644 C CA . THR A 1 222 ? 17.721 57.986 8.043 1.00 69.30 216 THR A CA 1
ATOM 1645 C C . THR A 1 222 ? 16.287 58.155 8.516 1.00 75.07 216 THR A C 1
ATOM 1646 O O . THR A 1 222 ? 15.377 57.494 8.008 1.00 75.54 216 THR A O 1
ATOM 1650 N N . LEU A 1 223 ? 16.084 59.043 9.484 1.00 70.81 217 LEU A N 1
ATOM 1651 C CA . LEU A 1 223 ? 14.740 59.351 9.947 1.00 67.94 217 LEU A CA 1
ATOM 1652 C C . LEU A 1 223 ? 13.923 60.004 8.839 1.00 66.55 217 LEU A C 1
ATOM 1653 O O . LEU A 1 223 ? 12.761 59.660 8.633 1.00 70.27 217 LEU A O 1
ATOM 1658 N N . LYS A 1 224 ? 14.543 60.946 8.132 1.00 74.71 218 LYS A N 1
ATOM 1659 C CA . LYS A 1 224 ? 13.864 61.712 7.088 1.00 78.83 218 LYS A CA 1
ATOM 1660 C C . LYS A 1 224 ? 13.206 60.823 6.049 1.00 79.09 218 LYS A C 1
ATOM 1661 O O . LYS A 1 224 ? 12.068 61.062 5.648 1.00 80.57 218 LYS A O 1
ATOM 1667 N N . PHE A 1 225 ? 13.926 59.797 5.614 1.00 77.01 219 PHE A N 1
ATOM 1668 C CA . PHE A 1 225 ? 13.412 58.912 4.582 1.00 77.65 219 PHE A CA 1
ATOM 1669 C C . PHE A 1 225 ? 12.928 57.599 5.170 1.00 75.33 219 PHE A C 1
ATOM 1670 O O . PHE A 1 225 ? 13.476 56.535 4.881 1.00 85.15 219 PHE A O 1
ATOM 1678 N N . SER A 1 226 ? 11.891 57.686 5.996 1.00 68.06 220 SER A N 1
ATOM 1679 C CA . SER A 1 226 ? 11.306 56.505 6.615 1.00 72.58 220 SER A CA 1
ATOM 1680 C C . SER A 1 226 ? 9.794 56.655 6.761 1.00 74.32 220 SER A C 1
ATOM 1681 O O . SER A 1 226 ? 9.262 57.755 6.649 1.00 77.72 220 SER A O 1
ATOM 1684 N N . ASP A 1 227 ? 9.107 55.542 6.998 1.00 73.11 221 ASP A N 1
ATOM 1685 C CA . ASP A 1 227 ? 7.678 55.569 7.279 1.00 74.62 221 ASP A CA 1
ATOM 1686 C C . ASP A 1 227 ? 7.414 55.046 8.673 1.00 74.83 221 ASP A C 1
ATOM 1687 O O . ASP A 1 227 ? 7.898 53.978 9.039 1.00 87.31 221 ASP A O 1
ATOM 1692 N N . VAL A 1 228 ? 6.650 55.800 9.453 1.00 74.31 222 VAL A N 1
ATOM 1693 C CA . VAL A 1 228 ? 6.285 55.373 10.793 1.00 73.28 222 VAL A CA 1
ATOM 1694 C C . VAL A 1 228 ? 4.773 55.252 10.879 1.00 67.04 222 VAL A C 1
ATOM 1695 O O . VAL A 1 228 ? 4.050 56.178 10.519 1.00 71.15 222 VAL A O 1
ATOM 1699 N N . GLU A 1 229 ? 4.306 54.097 11.343 1.00 72.99 223 GLU A N 1
ATOM 1700 C CA . GLU A 1 229 ? 2.879 53.814 11.449 1.00 73.03 223 GLU A CA 1
ATOM 1701 C C . GLU A 1 229 ? 2.541 53.219 12.807 1.00 69.32 223 GLU A C 1
ATOM 1702 O O . GLU A 1 229 ? 3.387 52.597 13.450 1.00 74.51 223 GLU A O 1
ATOM 1708 N N . VAL A 1 230 ? 1.300 53.407 13.240 1.00 65.67 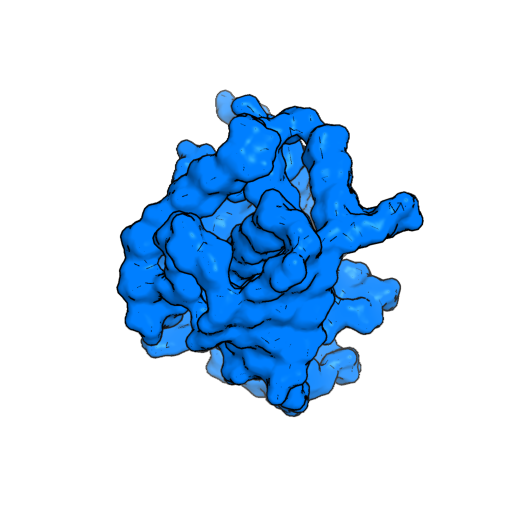224 VAL A N 1
ATOM 1709 C CA . VAL A 1 230 ? 0.820 52.797 14.474 1.00 65.37 224 VAL A CA 1
ATOM 1710 C C . VAL A 1 230 ? -0.546 52.143 14.263 1.00 73.73 224 VAL A C 1
ATOM 1711 O O . VAL A 1 230 ? -1.257 52.452 13.305 1.00 68.80 224 VAL A O 1
ATOM 1715 N N . PHE A 1 231 ? -0.905 51.232 15.159 1.00 75.39 225 PHE A N 1
ATOM 1716 C CA . PHE A 1 231 ? -2.249 50.667 15.169 1.00 73.63 225 PHE A CA 1
ATOM 1717 C C . PHE A 1 231 ? -2.686 50.417 16.606 1.00 76.25 225 PHE A C 1
ATOM 1718 O O . PHE A 1 231 ? -1.858 50.157 17.479 1.00 79.13 225 PHE A O 1
ATOM 1726 N N . GLY A 1 232 ? -3.988 50.498 16.844 1.00 74.43 226 GLY A N 1
ATOM 1727 C CA . GLY A 1 232 ? -4.528 50.298 18.172 1.00 76.73 226 GLY A CA 1
ATOM 1728 C C . GLY A 1 232 ? -5.494 51.392 18.580 1.00 79.73 226 GLY A C 1
ATOM 1729 O O . GLY A 1 232 ? -6.057 52.080 17.731 1.00 74.22 226 GLY A O 1
ATOM 1730 N N . PRO A 1 233 ? -5.677 51.579 19.893 1.00 85.37 227 PRO A N 1
ATOM 1731 C CA . PRO A 1 233 ? -4.969 50.889 20.978 1.00 87.38 227 PRO A CA 1
ATOM 1732 C C . PRO A 1 233 ? -5.467 49.467 21.220 1.00 85.25 227 PRO A C 1
ATOM 1733 O O . PRO A 1 233 ? -6.548 49.113 20.754 1.00 96.49 227 PRO A O 1
ATOM 1737 N N . GLY A 1 234 ? -4.683 48.666 21.932 1.00 79.18 228 GLY A N 1
ATOM 1738 C CA . GLY A 1 234 ? -5.113 47.337 22.321 1.00 77.82 228 GLY A CA 1
ATOM 1739 C C . GLY A 1 234 ? -5.529 47.306 23.781 1.00 86.45 228 GLY A C 1
ATOM 1740 O O . GLY A 1 234 ? -5.366 48.294 24.502 1.00 78.85 228 GLY A O 1
ATOM 1741 N N . LYS A 1 235 ? -6.078 46.176 24.219 1.00 88.98 229 LYS A N 1
ATOM 1742 C CA . LYS A 1 235 ? -6.446 46.001 25.620 1.00 90.70 229 LYS A CA 1
ATOM 1743 C C . LYS A 1 235 ? -5.224 46.169 26.506 1.00 90.85 229 LYS A C 1
ATOM 1744 O O . LYS A 1 235 ? -5.250 46.886 27.504 1.00 95.02 229 LYS A O 1
ATOM 1750 N N . ASN A 1 236 ? -4.151 45.492 26.119 1.00 92.53 230 ASN A N 1
ATOM 1751 C CA . ASN A 1 236 ? -2.900 45.515 26.855 1.00 87.30 230 ASN A CA 1
ATOM 1752 C C . ASN A 1 236 ? -1.747 45.291 25.892 1.00 83.28 230 ASN A C 1
ATOM 1753 O O . ASN A 1 236 ? -1.966 45.094 24.697 1.00 75.77 230 ASN A O 1
ATOM 1758 N N . THR A 1 237 ? -0.525 45.310 26.412 1.00 87.72 231 THR A N 1
ATOM 1759 C CA . THR A 1 237 ? 0.658 45.159 25.577 1.00 71.47 231 THR A CA 1
ATOM 1760 C C . THR A 1 237 ? 0.687 43.791 24.907 1.00 71.99 231 THR A C 1
ATOM 1761 O O . THR A 1 237 ? 0.946 43.687 23.710 1.00 79.34 231 THR A O 1
ATOM 1765 N N . TRP A 1 238 ? 0.408 42.750 25.681 1.00 74.70 232 TRP A N 1
ATOM 1766 C CA . TRP A 1 238 ? 0.464 41.385 25.173 1.00 80.56 232 TRP A CA 1
ATOM 1767 C C . TRP A 1 238 ? -0.472 41.176 23.983 1.00 85.74 232 TRP A C 1
ATOM 1768 O O . TRP A 1 238 ? -0.165 40.401 23.078 1.00 83.79 232 TRP A O 1
ATOM 1779 N N . GLU A 1 239 ? -1.606 41.870 23.984 1.00 85.33 233 GLU A N 1
ATOM 1780 C CA . GLU A 1 239 ? -2.564 41.748 22.892 1.00 88.46 233 GLU A CA 1
ATOM 1781 C C . GLU A 1 239 ? -1.971 42.304 21.603 1.00 87.09 233 GLU A C 1
ATOM 1782 O O . GLU A 1 239 ? -2.147 41.729 20.529 1.00 85.58 233 GLU A O 1
ATOM 1788 N N . VAL A 1 240 ? -1.264 43.423 21.721 1.00 78.97 234 VAL A N 1
ATOM 1789 C CA . VAL A 1 240 ? -0.582 44.035 20.587 1.00 74.51 234 VAL A CA 1
ATOM 1790 C C . VAL A 1 240 ? 0.497 43.108 20.035 1.00 71.75 234 VAL A C 1
ATOM 1791 O O . VAL A 1 240 ? 0.564 42.866 18.830 1.00 70.46 234 VAL A O 1
ATOM 1795 N N . LEU A 1 241 ? 1.334 42.588 20.927 1.00 70.26 235 LEU A N 1
ATOM 1796 C CA . LEU A 1 241 ? 2.370 41.633 20.551 1.00 67.38 235 LEU A CA 1
ATOM 1797 C C . LEU A 1 241 ? 1.776 40.397 19.878 1.00 73.67 235 LEU A C 1
ATOM 1798 O O . LEU A 1 241 ? 2.350 39.861 18.930 1.00 79.29 235 LEU A O 1
ATOM 1803 N N . ALA A 1 242 ? 0.619 39.958 20.360 1.00 71.31 236 ALA A N 1
ATOM 1804 C CA . ALA A 1 242 ? -0.044 38.790 19.793 1.00 77.04 236 ALA A CA 1
ATOM 1805 C C . ALA A 1 242 ? -0.520 39.056 18.369 1.00 71.34 236 ALA A C 1
ATOM 1806 O O . ALA A 1 242 ? -0.530 38.150 17.537 1.00 78.73 236 ALA A O 1
ATOM 1808 N N . GLN A 1 243 ? -0.914 40.294 18.092 1.00 73.36 237 GLN A N 1
ATOM 1809 C CA . GLN A 1 243 ? -1.321 40.670 16.741 1.00 80.11 237 GLN A CA 1
ATOM 1810 C C . GLN A 1 243 ? -0.144 40.562 15.777 1.00 82.59 237 GLN A C 1
ATOM 1811 O O . GLN A 1 243 ? -0.283 40.043 14.668 1.00 75.93 237 GLN A O 1
ATOM 1817 N N . PHE A 1 244 ? 1.012 41.055 16.213 1.00 73.17 238 PHE A N 1
ATOM 1818 C CA . PHE A 1 244 ? 2.245 40.936 15.447 1.00 71.04 238 PHE A CA 1
ATOM 1819 C C . PHE A 1 244 ? 2.574 39.472 15.163 1.00 81.15 238 PHE A C 1
ATOM 1820 O O . PHE A 1 244 ? 3.074 39.128 14.094 1.00 82.55 238 PHE A O 1
ATOM 1828 N N . ASN A 1 245 ? 2.282 38.610 16.130 1.00 79.12 239 ASN A N 1
ATOM 1829 C CA . ASN A 1 245 ? 2.649 37.210 16.022 1.00 73.95 239 ASN A CA 1
ATOM 1830 C C . ASN A 1 245 ? 1.766 36.460 15.032 1.00 77.62 239 ASN A C 1
ATOM 1831 O O . ASN A 1 245 ? 2.253 35.631 14.264 1.00 76.55 239 ASN A O 1
ATOM 1836 N N . ASN A 1 246 ? 0.469 36.746 15.053 1.00 75.96 240 ASN A N 1
ATOM 1837 C CA . ASN A 1 246 ? -0.447 36.137 14.097 1.00 79.99 240 ASN A CA 1
ATOM 1838 C C . ASN A 1 246 ? -0.113 36.573 12.679 1.00 76.39 240 ASN A C 1
ATOM 1839 O O . ASN A 1 246 ? -0.062 35.754 11.763 1.00 84.28 240 ASN A O 1
ATOM 1844 N N . SER A 1 247 ? 0.128 37.869 12.511 1.00 70.73 241 SER A N 1
ATOM 1845 C CA . SER A 1 247 ? 0.502 38.425 11.218 1.00 66.75 241 SER A CA 1
ATOM 1846 C C . SER A 1 247 ? 1.800 37.814 10.707 1.00 72.19 241 SER A C 1
ATOM 1847 O O . SER A 1 247 ? 1.901 37.434 9.538 1.00 75.11 241 SER A O 1
ATOM 1850 N N . TYR A 1 248 ? 2.789 37.714 11.592 1.00 66.53 242 TYR A N 1
ATOM 1851 C CA . TYR A 1 248 ? 4.102 37.209 11.209 1.00 66.13 242 TYR A CA 1
ATOM 1852 C C . TYR A 1 248 ? 4.070 35.716 10.891 1.00 68.55 242 TYR A C 1
ATOM 1853 O O . TYR A 1 248 ? 4.863 35.231 10.085 1.00 72.58 242 TYR A O 1
ATOM 1862 N N . LYS A 1 249 ? 3.158 34.986 11.524 1.00 71.39 243 LYS A N 1
ATOM 1863 C CA . LYS A 1 249 ? 3.042 33.555 11.276 1.00 69.53 243 LYS A CA 1
ATOM 1864 C C . LYS A 1 249 ? 2.581 33.302 9.845 1.00 74.39 243 LYS A C 1
ATOM 1865 O O . LYS A 1 249 ? 3.080 32.402 9.171 1.00 71.17 243 LYS A O 1
ATOM 1871 N N . GLU A 1 250 ? 1.632 34.113 9.384 1.00 73.19 244 GLU A N 1
ATOM 1872 C CA . GLU A 1 250 ? 1.104 33.979 8.033 1.00 71.60 244 GLU A CA 1
ATOM 1873 C C . GLU A 1 250 ? 2.095 34.518 7.011 1.00 69.64 244 GLU A C 1
ATOM 1874 O O . GLU A 1 250 ? 2.252 33.954 5.925 1.00 72.36 244 GLU A O 1
ATOM 1880 N N . TYR A 1 251 ? 2.760 35.611 7.373 1.00 68.45 245 TYR A N 1
ATOM 1881 C CA . TYR A 1 251 ? 3.822 36.197 6.558 1.00 68.05 245 TYR A CA 1
ATOM 1882 C C . TYR A 1 251 ? 4.926 35.178 6.305 1.00 70.32 245 TYR A C 1
ATOM 1883 O O . TYR A 1 251 ? 5.368 34.990 5.174 1.00 75.02 245 TYR A O 1
ATOM 1892 N N . LEU A 1 252 ? 5.349 34.509 7.371 1.00 71.90 246 LEU A N 1
ATOM 1893 C CA . LEU A 1 252 ? 6.383 33.486 7.286 1.00 71.83 246 LEU A CA 1
ATOM 1894 C C . LEU A 1 252 ? 5.902 32.259 6.516 1.00 76.05 246 LEU A C 1
ATOM 1895 O O . LEU A 1 252 ? 6.675 31.629 5.798 1.00 80.38 246 LEU A O 1
ATOM 1900 N N . ARG A 1 253 ? 4.626 31.918 6.666 1.00 73.63 247 ARG A N 1
ATOM 1901 C CA . ARG A 1 253 ? 4.076 30.746 5.989 1.00 70.56 247 ARG A CA 1
ATOM 1902 C C . ARG A 1 253 ? 4.169 30.891 4.471 1.00 72.44 247 ARG A C 1
ATOM 1903 O O . ARG A 1 253 ? 4.630 29.985 3.778 1.00 72.41 247 ARG A O 1
ATOM 1911 N N . ARG A 1 254 ? 3.744 32.044 3.963 1.00 78.31 248 ARG A N 1
ATOM 1912 C CA . ARG A 1 254 ? 3.801 32.315 2.531 1.00 81.70 248 ARG A CA 1
ATOM 1913 C C . ARG A 1 254 ? 5.241 32.511 2.061 1.00 79.74 248 ARG A C 1
ATOM 1914 O O . ARG A 1 254 ? 5.584 32.201 0.919 1.00 77.89 248 ARG A O 1
ATOM 1922 N N . ARG A 1 255 ? 6.074 33.034 2.951 1.00 68.65 249 ARG A N 1
ATOM 1923 C CA .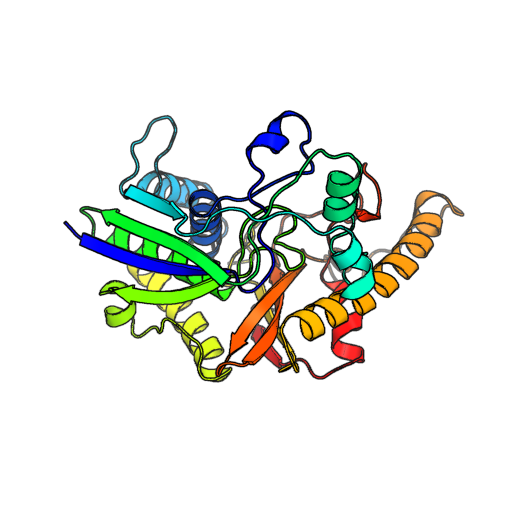 ARG A 1 255 ? 7.477 33.270 2.651 1.00 68.84 249 ARG A CA 1
ATOM 1924 C C . ARG A 1 255 ? 8.195 31.958 2.358 1.00 71.28 249 ARG A C 1
ATOM 1925 O O . ARG A 1 255 ? 8.921 31.844 1.371 1.00 73.73 249 ARG A O 1
ATOM 1933 N N . ILE A 1 256 ? 7.975 30.971 3.224 1.00 77.76 250 ILE A N 1
ATOM 1934 C CA . ILE A 1 256 ? 8.538 29.635 3.058 1.00 74.86 250 ILE A CA 1
ATOM 1935 C C . ILE A 1 256 ? 8.137 29.025 1.714 1.00 80.31 250 ILE A C 1
ATOM 1936 O O . ILE A 1 256 ? 8.985 28.540 0.967 1.00 81.92 250 ILE A O 1
ATOM 1941 N N . LYS A 1 257 ? 6.844 29.060 1.407 1.00 74.15 251 LYS A N 1
ATOM 1942 C CA . LYS A 1 257 ? 6.350 28.521 0.149 1.00 77.83 251 LYS A CA 1
ATOM 1943 C C . LYS A 1 257 ? 6.955 29.259 -1.043 1.00 75.84 251 LYS A C 1
ATOM 1944 O O . LYS A 1 257 ? 7.316 28.646 -2.048 1.00 74.98 251 LYS A O 1
ATOM 1950 N N . LYS A 1 258 ? 7.076 30.576 -0.914 1.00 75.37 252 LYS A N 1
ATOM 1951 C CA . LYS A 1 258 ? 7.573 31.413 -1.999 1.00 76.21 252 LYS A CA 1
ATOM 1952 C C . LYS A 1 258 ? 9.015 31.077 -2.356 1.00 83.27 252 LYS A C 1
ATOM 1953 O O . LYS A 1 258 ? 9.364 30.953 -3.531 1.00 76.91 252 LYS A O 1
ATOM 1959 N N . TYR A 1 259 ? 9.853 30.917 -1.341 1.00 80.34 253 TYR A N 1
ATOM 1960 C CA . TYR A 1 259 ? 11.272 30.730 -1.590 1.00 72.90 253 TYR A CA 1
ATOM 1961 C C . TYR A 1 259 ? 11.628 29.284 -1.872 1.00 75.61 253 TYR A C 1
ATOM 1962 O O . TYR A 1 259 ? 12.696 29.005 -2.416 1.00 84.15 253 TYR A O 1
ATOM 1971 N N . GLN A 1 260 ? 10.731 28.368 -1.525 1.00 80.21 254 GLN A N 1
ATOM 1972 C CA . GLN A 1 260 ? 10.879 26.987 -1.960 1.00 78.73 254 GLN A CA 1
ATOM 1973 C C . GLN A 1 260 ? 10.731 26.952 -3.475 1.00 77.93 254 GLN A C 1
ATOM 1974 O O . GLN A 1 260 ? 11.476 26.257 -4.162 1.00 76.27 254 GLN A O 1
ATOM 1980 N N . ARG A 1 261 ? 9.780 27.727 -3.990 1.00 80.92 255 ARG A N 1
ATOM 1981 C CA . ARG A 1 261 ? 9.585 27.846 -5.432 1.00 77.41 255 ARG A CA 1
ATOM 1982 C C . ARG A 1 261 ? 10.788 28.496 -6.096 1.00 72.48 255 ARG A C 1
ATOM 1983 O O . ARG A 1 261 ? 11.439 27.894 -6.945 1.00 7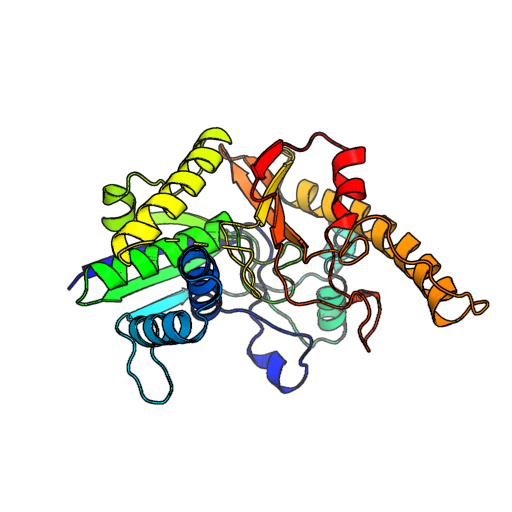1.39 255 ARG A O 1
ATOM 1991 N N . ILE A 1 262 ? 11.064 29.734 -5.698 1.00 72.51 256 ILE A N 1
ATOM 1992 C CA . ILE A 1 262 ? 12.104 30.550 -6.315 1.00 74.28 256 ILE A CA 1
ATOM 1993 C C . ILE A 1 262 ? 13.477 29.876 -6.343 1.00 76.37 256 ILE A C 1
ATOM 1994 O O . ILE A 1 262 ? 14.116 29.805 -7.393 1.00 75.31 256 ILE A O 1
ATOM 1999 N N . ILE A 1 263 ? 13.919 29.378 -5.192 1.00 73.94 257 ILE A N 1
ATOM 2000 C CA . ILE A 1 263 ? 15.269 28.845 -5.060 1.00 74.04 257 ILE A CA 1
ATOM 2001 C C . ILE A 1 263 ? 15.398 27.404 -5.553 1.00 76.53 257 ILE A C 1
ATOM 2002 O O . ILE A 1 263 ? 16.375 27.062 -6.217 1.00 76.49 257 ILE A O 1
ATOM 2007 N N . PHE A 1 264 ? 14.412 26.565 -5.247 1.00 79.80 258 PHE A N 1
ATOM 2008 C CA . PHE A 1 264 ? 14.537 25.128 -5.504 1.00 74.97 258 PHE A CA 1
ATOM 2009 C C . PHE A 1 264 ? 13.509 24.549 -6.482 1.00 82.57 258 PHE A C 1
ATOM 2010 O O . PHE A 1 264 ? 13.513 23.344 -6.745 1.00 82.94 258 PHE A O 1
ATOM 2018 N N . GLY A 1 265 ? 12.636 25.395 -7.022 1.00 83.02 259 GLY A N 1
ATOM 2019 C CA . GLY A 1 265 ? 11.621 24.936 -7.954 1.00 76.40 259 GLY A CA 1
ATOM 2020 C C . GLY A 1 265 ? 12.112 24.871 -9.390 1.00 80.75 259 GLY A C 1
ATOM 2021 O O . GLY A 1 265 ? 13.293 24.636 -9.646 1.00 83.72 259 GLY A O 1
ATOM 2022 N N . LEU A 1 266 ? 11.194 25.070 -10.331 1.00 84.73 260 LEU A N 1
ATOM 2023 C CA . LEU A 1 266 ? 11.525 25.102 -11.750 1.00 89.38 260 LEU A CA 1
ATOM 2024 C C . LEU A 1 266 ? 12.173 26.432 -12.121 1.00 90.80 260 LEU A C 1
ATOM 2025 O O . LEU A 1 266 ? 11.594 27.491 -11.881 1.00 86.54 260 LEU A O 1
ATOM 2030 N N . PRO A 1 267 ? 13.386 26.380 -12.701 1.00 92.06 261 PRO A N 1
ATOM 2031 C CA . PRO A 1 267 ? 14.134 27.579 -13.104 1.00 78.68 261 PRO A CA 1
ATOM 2032 C C . PRO A 1 267 ? 13.390 28.456 -14.107 1.00 80.21 261 PRO A C 1
ATOM 2033 O O . PRO A 1 267 ? 13.088 28.015 -15.215 1.00 84.66 261 PRO A O 1
ATOM 2037 N N . ARG A 1 268 ? 13.104 29.691 -13.707 1.00 92.61 262 ARG A N 1
ATOM 2038 C CA . ARG A 1 268 ? 12.447 30.665 -14.572 1.00 93.63 262 ARG A CA 1
ATOM 2039 C C . ARG A 1 268 ? 13.266 31.947 -14.647 1.00 88.18 262 ARG A C 1
ATOM 2040 O O . ARG A 1 268 ? 13.930 32.318 -13.678 1.00 85.76 262 ARG A O 1
ATOM 2048 N N . PHE A 1 269 ? 13.213 32.621 -15.793 1.00 81.55 263 PHE A N 1
ATOM 2049 C CA . PHE A 1 269 ? 13.854 33.925 -15.942 1.00 78.86 263 PHE A CA 1
ATOM 2050 C C . PHE A 1 269 ? 13.007 35.018 -15.308 1.00 75.92 263 PHE A C 1
ATOM 2051 O O . PHE A 1 269 ? 11.831 35.162 -15.632 1.00 83.95 263 PHE A O 1
ATOM 2059 N N . LYS A 1 270 ? 13.603 35.783 -14.399 1.00 78.38 264 LYS A N 1
ATOM 2060 C CA . LYS A 1 270 ? 12.914 36.921 -13.811 1.00 76.90 264 LYS A CA 1
ATOM 2061 C C . LYS A 1 270 ? 12.713 37.997 -14.872 1.00 91.65 264 LYS A C 1
ATOM 2062 O O . LYS A 1 270 ? 13.538 38.157 -15.775 1.00 98.41 264 LYS A O 1
ATOM 2064 N N . LEU A 1 271 ? 11.606 38.723 -14.771 1.00 92.72 265 LEU A N 1
ATOM 2065 C CA . LEU A 1 271 ? 11.343 39.843 -15.664 1.00 89.46 265 LEU A CA 1
ATOM 2066 C C . LEU A 1 271 ? 11.692 41.144 -14.958 1.00 81.02 265 LEU A C 1
ATOM 2067 O O . LEU A 1 271 ? 11.519 41.258 -13.750 1.00 79.75 265 LEU A O 1
ATOM 2072 N N . ARG A 1 272 ? 12.196 42.121 -15.703 1.00 80.19 266 ARG A N 1
ATOM 2073 C CA . ARG A 1 272 ? 12.584 43.382 -15.088 1.00 78.05 266 ARG A CA 1
ATOM 2074 C C . ARG A 1 272 ? 11.346 44.170 -14.688 1.00 83.19 266 ARG A C 1
ATOM 2075 O O . ARG A 1 272 ? 10.365 44.221 -15.431 1.00 89.82 266 ARG A O 1
ATOM 2083 N N . GLY A 1 273 ? 11.394 44.774 -13.506 1.00 77.43 267 GLY A N 1
ATOM 2084 C CA . GLY A 1 273 ? 10.304 45.597 -13.028 1.00 77.52 267 GLY A CA 1
ATOM 2085 C C . GLY A 1 273 ? 10.051 46.790 -13.926 1.00 86.05 267 GLY A C 1
ATOM 2086 O O . GLY A 1 273 ? 10.972 47.336 -14.534 1.00 98.99 267 GLY A O 1
ATOM 2087 N N . VAL A 1 274 ? 8.787 47.185 -14.018 1.00 88.33 268 VAL A N 1
ATOM 2088 C CA . VAL A 1 274 ? 8.396 48.354 -14.790 1.00 86.03 268 VAL A CA 1
ATOM 2089 C C . VAL A 1 274 ? 8.876 49.606 -14.058 1.00 86.97 268 VAL A C 1
ATOM 2090 O O . VAL A 1 274 ? 9.154 50.641 -14.665 1.00 92.03 268 VAL A O 1
ATOM 2094 N N . ARG A 1 275 ? 8.997 49.486 -12.741 1.00 89.15 269 ARG A N 1
ATOM 2095 C CA . ARG A 1 275 ? 9.537 50.551 -11.909 1.00 96.97 269 ARG A CA 1
ATOM 2096 C C . ARG A 1 275 ? 10.938 50.178 -11.433 1.00 103.15 269 ARG A C 1
ATOM 2097 O O . ARG A 1 275 ? 11.199 49.016 -11.119 1.00 104.75 269 ARG A O 1
ATOM 2105 N N . LYS A 1 276 ? 11.841 51.154 -11.396 1.00 106.07 270 LYS A N 1
ATOM 2106 C CA . LYS A 1 276 ? 13.190 50.920 -10.891 1.00 106.05 270 LYS A CA 1
ATOM 2107 C C . LYS A 1 276 ? 13.151 50.581 -9.402 1.00 114.07 270 LYS A C 1
ATOM 2108 O O . LYS A 1 276 ? 12.443 51.230 -8.630 1.00 99.84 270 LYS A O 1
ATOM 2110 N N . ASP A 1 277 ? 13.915 49.558 -9.018 1.00 129.28 271 ASP A N 1
ATOM 2111 C CA . ASP A 1 277 ? 13.957 49.064 -7.640 1.00 141.67 271 ASP A CA 1
ATOM 2112 C C . ASP A 1 277 ? 12.565 48.674 -7.142 1.00 138.91 271 ASP A C 1
ATOM 2113 O O . ASP A 1 277 ? 12.133 49.101 -6.069 1.00 137.41 271 ASP A O 1
ATOM 2115 N N . LEU A 1 278 ? 11.876 47.852 -7.928 1.00 134.20 272 LEU A N 1
ATOM 2116 C CA . LEU A 1 278 ? 10.503 47.450 -7.632 1.00 126.29 272 LEU A CA 1
ATOM 2117 C C . LEU A 1 278 ? 10.436 46.310 -6.616 1.00 128.15 272 LEU A C 1
ATOM 2118 O O . LEU A 1 278 ? 9.547 46.279 -5.762 1.00 119.46 272 LEU A O 1
ATOM 2123 N N . ARG A 1 279 ? 11.373 45.373 -6.718 1.00 133.01 273 ARG A N 1
ATOM 2124 C CA . ARG A 1 279 ? 11.423 44.231 -5.808 1.00 132.58 273 ARG A CA 1
ATOM 2125 C C . ARG A 1 279 ? 12.424 44.447 -4.677 1.00 132.64 273 ARG A C 1
ATOM 2126 O O . ARG A 1 279 ? 12.726 43.524 -3.920 1.00 127.36 273 ARG A O 1
ATOM 2134 N N . ARG A 1 280 ? 12.938 45.668 -4.574 1.00 139.81 274 ARG A N 1
ATOM 2135 C CA . ARG A 1 280 ? 13.869 46.019 -3.511 1.00 142.12 274 ARG A CA 1
ATOM 2136 C C . ARG A 1 280 ? 13.114 46.526 -2.286 1.00 139.29 274 ARG A C 1
ATOM 2137 O O . ARG A 1 280 ? 13.027 47.735 -2.056 1.00 139.08 274 ARG A O 1
ATOM 2139 N N . ALA A 1 281 ? 12.562 45.596 -1.509 1.00 127.32 275 ALA A N 1
ATOM 2140 C CA . ALA A 1 281 ? 11.818 45.942 -0.302 1.00 111.13 275 ALA A CA 1
ATOM 2141 C C . ALA A 1 281 ? 12.769 46.314 0.835 1.00 105.15 275 ALA A C 1
ATOM 2142 O O . ALA A 1 281 ? 13.947 45.948 0.830 1.00 97.64 275 ALA A O 1
ATOM 2144 N N . SER A 1 282 ? 12.242 47.039 1.813 1.00 87.29 276 SER A N 1
ATOM 2145 C CA . SER A 1 282 ? 13.068 47.718 2.799 1.00 78.08 276 SER A CA 1
ATOM 2146 C C . SER A 1 282 ? 12.899 47.126 4.193 1.00 72.14 276 SER A C 1
ATOM 2147 O O . SER A 1 282 ? 11.890 46.474 4.468 1.00 71.27 276 SER A O 1
ATOM 2150 N N . PRO A 1 283 ? 13.892 47.339 5.075 1.00 67.95 277 PRO A N 1
ATOM 2151 C CA . PRO A 1 283 ? 13.782 46.859 6.459 1.00 69.80 277 PRO A CA 1
ATOM 2152 C C . PRO A 1 283 ? 12.523 47.360 7.168 1.00 70.65 277 PRO A C 1
ATOM 2153 O O . PRO A 1 283 ? 12.116 48.510 6.986 1.00 69.41 277 PRO A O 1
ATOM 2157 N N . LEU A 1 284 ? 11.913 46.492 7.967 1.00 71.48 278 LEU A N 1
ATOM 2158 C CA . LEU A 1 284 ? 10.774 46.876 8.791 1.00 73.37 278 LEU A CA 1
ATOM 2159 C C . LEU A 1 284 ? 11.016 46.457 10.240 1.00 71.49 278 LEU A C 1
ATOM 2160 O O . LEU A 1 284 ? 11.338 45.305 10.517 1.00 72.39 278 LEU A O 1
ATOM 2165 N N . TRP A 1 285 ? 10.871 47.404 11.160 1.00 76.25 279 TRP A N 1
ATOM 2166 C CA . TRP A 1 285 ? 10.976 47.101 12.583 1.00 71.73 279 TRP A CA 1
ATOM 2167 C C . TRP A 1 285 ? 9.609 47.261 13.205 1.00 68.76 279 TRP A C 1
ATOM 2168 O O . TRP A 1 285 ? 8.808 48.063 12.734 1.00 78.97 279 TRP A O 1
ATOM 2179 N N . PHE A 1 286 ? 9.328 46.510 14.261 1.00 70.33 280 PHE A N 1
ATOM 2180 C CA . PHE A 1 286 ? 8.120 46.790 15.019 1.00 75.64 280 PHE A CA 1
ATOM 2181 C C . PHE A 1 286 ? 8.340 46.649 16.517 1.00 74.65 280 PHE A C 1
ATOM 2182 O O . PHE A 1 286 ? 9.308 46.030 16.969 1.00 80.95 280 PHE A O 1
ATOM 2190 N N . GLY A 1 287 ? 7.434 47.255 17.275 1.00 69.30 281 GLY A N 1
ATOM 2191 C CA . GLY A 1 287 ? 7.509 47.279 18.720 1.00 71.20 281 GLY A CA 1
ATOM 2192 C C . GLY A 1 287 ? 6.245 47.912 19.262 1.00 69.94 281 GLY A C 1
ATOM 2193 O O . GLY A 1 287 ? 5.237 47.981 18.561 1.00 65.89 281 GLY A O 1
ATOM 2194 N N . VAL A 1 288 ? 6.296 48.378 20.506 1.00 67.35 282 VAL A N 1
ATOM 2195 C CA . VAL A 1 288 ? 5.116 48.944 21.145 1.00 63.45 282 VAL A CA 1
ATOM 2196 C C . VAL A 1 288 ? 5.370 50.366 21.636 1.00 70.21 282 VAL A C 1
ATOM 2197 O O . VAL A 1 288 ? 6.336 50.622 22.354 1.00 69.81 282 VAL A O 1
ATOM 2201 N N . VAL A 1 289 ? 4.497 51.288 21.241 1.00 55.65 283 VAL A N 1
ATOM 2202 C CA . VAL A 1 289 ? 4.571 52.661 21.712 1.00 57.43 283 VAL A CA 1
ATOM 2203 C C . VAL A 1 289 ? 3.363 52.960 22.599 1.00 61.28 283 VAL A C 1
ATOM 2204 O O . VAL A 1 289 ? 2.257 52.476 22.347 1.00 65.64 283 VAL A O 1
ATOM 2208 N N . GLU A 1 290 ? 3.579 53.737 23.654 1.00 70.45 284 GLU A N 1
ATOM 2209 C CA . GLU A 1 290 ? 2.478 54.149 24.515 1.00 79.62 284 GLU A CA 1
ATOM 2210 C C . GLU A 1 290 ? 1.982 55.545 24.139 1.00 79.54 284 GLU A C 1
ATOM 2211 O O . GLU A 1 290 ? 2.745 56.513 24.142 1.00 79.77 284 GLU A O 1
ATOM 2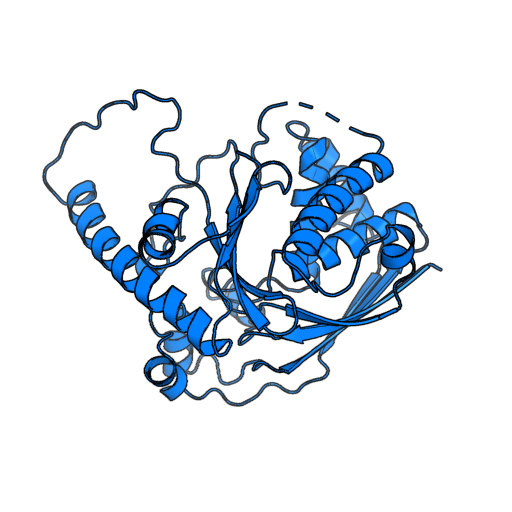217 N N . ILE A 1 291 ? 0.700 55.629 23.796 1.00 78.07 285 ILE A N 1
ATOM 2218 C CA . ILE A 1 291 ? 0.070 56.897 23.441 1.00 79.95 285 ILE A CA 1
ATOM 2219 C C . ILE A 1 291 ? -1.196 57.097 24.265 1.00 80.72 285 ILE A C 1
ATOM 2220 O O . ILE A 1 291 ? -2.115 56.278 24.208 1.00 91.35 285 ILE A O 1
ATOM 2225 N N . GLY A 1 292 ? -1.242 58.176 25.038 1.00 69.68 286 GLY A N 1
ATOM 2226 C CA . GLY A 1 292 ? -2.387 58.441 25.887 1.00 66.06 286 GLY A CA 1
ATOM 2227 C C . GLY A 1 292 ? -2.595 57.354 26.929 1.00 62.96 286 GLY A C 1
ATOM 2228 O O . GLY A 1 292 ? -3.724 57.060 27.316 1.00 68.12 286 GLY A O 1
ATOM 2229 N N . GLY A 1 293 ? -1.503 56.747 27.380 1.00 74.48 287 GLY A N 1
ATOM 2230 C CA . GLY A 1 293 ? -1.575 55.711 28.395 1.00 75.68 287 GLY A CA 1
ATOM 2231 C C . GLY A 1 293 ? -2.107 54.384 27.886 1.00 81.68 287 GLY A C 1
ATOM 2232 O O . GLY A 1 293 ? -2.512 53.529 28.675 1.00 84.77 287 GLY A O 1
ATOM 2233 N N . LYS A 1 294 ? -2.109 54.209 26.567 1.00 83.82 288 LYS A N 1
ATOM 2234 C CA . LYS A 1 294 ? -2.580 52.966 25.962 1.00 95.27 288 LYS A CA 1
ATOM 2235 C C . LYS A 1 294 ? -1.561 52.428 24.955 1.00 85.27 288 LYS A C 1
ATOM 2236 O O . LYS A 1 294 ? -0.868 53.204 24.297 1.00 83.83 288 LYS A O 1
ATOM 2242 N N . PRO A 1 295 ? -1.460 51.093 24.844 1.00 71.26 289 PRO A N 1
ATOM 2243 C CA . PRO A 1 295 ? -0.463 50.465 23.972 1.00 66.49 289 PRO A CA 1
ATOM 2244 C C . PRO A 1 295 ? -0.863 50.430 22.497 1.00 73.76 289 PRO A C 1
ATOM 2245 O O . PRO A 1 295 ? -1.975 50.025 22.159 1.00 81.35 289 PRO A O 1
ATOM 2249 N N . TYR A 1 296 ? 0.053 50.855 21.635 1.00 69.37 290 TYR A N 1
ATOM 2250 C CA . TYR A 1 296 ? -0.135 50.785 20.191 1.00 71.03 290 TYR A CA 1
ATOM 2251 C C . TYR A 1 296 ? 0.986 49.972 19.558 1.00 73.78 290 TYR A C 1
ATOM 2252 O O . TYR A 1 296 ? 2.115 49.976 20.047 1.00 70.85 290 TYR A O 1
ATOM 2261 N N . GLY A 1 297 ? 0.686 49.283 18.463 1.00 71.08 291 GLY A N 1
ATOM 2262 C CA . GLY A 1 297 ? 1.733 48.654 17.682 1.00 68.56 291 GLY A CA 1
ATOM 2263 C C . GLY A 1 297 ? 2.468 49.732 16.908 1.00 68.20 291 GLY A C 1
ATOM 2264 O O . GLY A 1 297 ? 1.840 50.608 16.324 1.00 80.00 291 GLY A O 1
ATOM 2265 N N . ARG A 1 298 ? 3.795 49.693 16.914 1.00 63.40 292 ARG A N 1
ATOM 2266 C CA . ARG A 1 298 ? 4.573 50.680 16.175 1.00 65.33 292 ARG A CA 1
ATOM 2267 C C . ARG A 1 298 ? 5.387 50.023 15.072 1.00 69.08 292 ARG A C 1
ATOM 2268 O O . ARG A 1 298 ? 6.104 49.058 15.317 1.00 72.16 292 ARG A O 1
ATOM 2276 N N . ILE A 1 299 ? 5.275 50.551 13.857 1.00 67.64 293 ILE A N 1
ATOM 2277 C CA . ILE A 1 299 ? 6.020 50.029 12.717 1.00 65.41 293 ILE A CA 1
ATOM 2278 C C . ILE A 1 299 ? 6.862 51.126 12.082 1.00 67.10 293 ILE A C 1
ATOM 2279 O O . ILE A 1 299 ? 6.369 52.225 11.835 1.00 80.69 293 ILE A O 1
ATOM 2284 N N . ILE A 1 300 ? 8.134 50.844 11.825 1.00 59.60 294 ILE A N 1
ATOM 2285 C CA . ILE A 1 300 ? 8.951 51.791 11.082 1.00 66.58 294 ILE A CA 1
ATOM 2286 C C . ILE A 1 300 ? 9.611 51.105 9.879 1.00 62.92 294 ILE A C 1
ATOM 2287 O O . ILE A 1 300 ? 10.106 49.982 9.980 1.00 60.87 294 ILE A O 1
ATOM 2292 N N . LYS A 1 301 ? 9.579 51.783 8.733 1.00 73.07 295 LYS A N 1
ATOM 2293 C CA . LYS A 1 301 ? 10.160 51.266 7.492 1.00 68.32 295 LYS A CA 1
ATOM 2294 C C . LYS A 1 301 ? 11.256 52.194 6.958 1.00 67.06 295 LYS A C 1
ATOM 2295 O O . LYS A 1 301 ? 11.012 53.377 6.742 1.00 70.36 295 LYS A O 1
ATOM 2301 N N . PHE A 1 302 ? 12.458 51.657 6.747 1.00 67.44 296 PHE A N 1
ATOM 2302 C CA . PHE A 1 302 ? 13.605 52.472 6.332 1.00 70.69 296 PHE A CA 1
ATOM 2303 C C . PHE A 1 302 ? 13.928 52.364 4.843 1.00 78.82 296 PHE A C 1
ATOM 2304 O O . PHE A 1 302 ? 14.280 51.290 4.363 1.00 85.28 296 PHE A O 1
ATOM 2312 N N . PHE A 1 303 ? 13.852 53.477 4.120 1.00 80.50 297 PHE A N 1
ATOM 2313 C CA . PHE A 1 303 ? 14.143 53.462 2.688 1.00 81.11 297 PHE A CA 1
ATOM 2314 C C . PHE A 1 303 ? 15.494 54.107 2.392 1.00 83.91 297 PHE A C 1
ATOM 2315 O O . PHE A 1 303 ? 15.708 55.269 2.726 1.00 99.01 297 PHE A O 1
ATOM 2323 N N . GLN A 1 304 ? 16.405 53.351 1.780 1.00 88.32 298 GLN A N 1
ATOM 2324 C CA . GLN A 1 304 ? 17.702 53.896 1.376 1.00 94.23 298 GLN A CA 1
ATOM 2325 C C . GLN A 1 304 ? 18.193 53.297 0.055 1.00 101.94 298 GLN A C 1
ATOM 2326 O O . GLN A 1 304 ? 17.478 52.531 -0.587 1.00 105.43 298 GLN A O 1
ATOM 2332 N N . SER A 1 305 ? 19.416 53.647 -0.338 1.00 104.95 299 SER A N 1
ATOM 2333 C CA . SER A 1 305 ? 19.970 53.229 -1.626 1.00 104.17 299 SER A CA 1
ATOM 2334 C C . SER A 1 305 ? 20.576 51.828 -1.613 1.00 111.17 299 SER A C 1
ATOM 2335 O O . SER A 1 305 ? 20.448 51.086 -2.588 1.00 115.03 299 SER A O 1
ATOM 2338 N N . THR A 1 306 ? 21.252 51.480 -0.521 1.00 116.34 300 THR A N 1
ATOM 2339 C CA . THR A 1 306 ? 21.872 50.164 -0.381 1.00 122.97 300 THR A CA 1
ATOM 2340 C C . THR A 1 306 ? 20.839 49.045 -0.482 1.00 128.85 300 THR A C 1
ATOM 2341 O O . THR A 1 306 ? 19.791 49.095 0.162 1.00 125.92 300 THR A O 1
ATOM 2345 N N . PHE A 1 307 ? 21.134 48.047 -1.309 1.00 139.36 301 PHE A N 1
ATOM 2346 C CA . PHE A 1 307 ? 20.276 46.875 -1.434 1.00 144.61 301 PHE A CA 1
ATOM 2347 C C . PHE A 1 307 ? 20.491 45.924 -0.260 1.00 158.44 301 PHE A C 1
ATOM 2348 O O . PHE A 1 307 ? 21.627 45.588 0.079 1.00 154.92 301 PHE A O 1
ATOM 2356 N N . HIS A 1 308 ? 19.394 45.511 0.368 1.00 175.27 302 HIS A N 1
ATOM 2357 C CA . HIS A 1 308 ? 19.446 44.529 1.445 1.00 178.94 302 HIS A CA 1
ATOM 2358 C C . HIS A 1 308 ? 18.724 43.265 1.005 1.00 175.92 302 HIS A C 1
ATOM 2359 O O . HIS A 1 308 ? 17.514 43.289 0.774 1.00 184.84 302 HIS A O 1
ATOM 2366 N N . PRO A 1 309 ? 19.464 42.154 0.889 1.00 143.63 303 PRO A N 1
ATOM 2367 C CA . PRO A 1 309 ? 18.870 40.904 0.407 1.00 127.30 303 PRO A CA 1
ATOM 2368 C C . PRO A 1 309 ? 17.756 40.395 1.321 1.00 122.37 303 PRO A C 1
ATOM 2369 O O . PRO A 1 309 ? 17.829 40.564 2.540 1.00 110.13 303 PRO A O 1
ATOM 2373 N N . GLU A 1 310 ? 16.722 39.802 0.730 1.00 117.35 304 GLU A N 1
ATOM 2374 C CA . GLU A 1 310 ? 15.713 39.107 1.513 1.00 116.63 304 GLU A CA 1
ATOM 2375 C C . GLU A 1 310 ? 16.249 37.716 1.811 1.00 121.60 304 GLU A C 1
ATOM 2376 O O . GLU A 1 310 ? 15.723 37.002 2.654 1.00 130.74 304 GLU A O 1
ATOM 2382 N N . VAL A 1 311 ? 17.326 37.354 1.125 1.00 115.74 305 VAL A N 1
ATOM 2383 C CA . VAL A 1 311 ? 17.904 36.025 1.234 1.00 114.04 305 VAL A CA 1
ATOM 2384 C C . VAL A 1 311 ? 19.184 36.007 2.071 1.00 116.69 305 VAL A C 1
ATOM 2385 O O . VAL A 1 311 ? 20.133 36.748 1.798 1.00 130.51 305 VAL A O 1
ATOM 2389 N N . ARG A 1 312 ? 19.205 35.151 3.087 1.00 100.10 306 ARG A N 1
ATOM 2390 C CA . ARG A 1 312 ? 20.359 35.037 3.972 1.00 91.12 306 ARG A CA 1
ATOM 2391 C C . ARG A 1 312 ? 20.720 33.568 4.207 1.00 83.97 306 ARG A C 1
ATOM 2392 O O . ARG A 1 312 ? 19.851 32.697 4.163 1.00 86.10 306 ARG A O 1
ATOM 2400 N N . SER A 1 313 ? 21.999 33.287 4.450 1.00 74.52 307 SER A N 1
ATOM 2401 C CA . SER A 1 313 ? 22.434 31.906 4.652 1.00 72.46 307 SER A CA 1
ATOM 2402 C C . SER A 1 313 ? 22.247 31.488 6.108 1.00 71.24 307 SER A C 1
ATOM 2403 O O . SER A 1 313 ? 23.199 31.136 6.805 1.00 66.41 307 SER A O 1
ATOM 2406 N N . LYS A 1 314 ? 20.998 31.541 6.550 1.00 69.07 308 LYS A N 1
ATOM 2407 C CA . LYS A 1 314 ? 20.597 31.078 7.869 1.00 71.05 308 LYS A CA 1
ATOM 2408 C C . LYS A 1 314 ? 19.165 30.574 7.741 1.00 70.06 308 LYS A C 1
ATOM 2409 O O . LYS A 1 314 ? 18.614 30.580 6.643 1.00 70.99 308 LYS A O 1
ATOM 2415 N N . HIS A 1 315 ? 18.553 30.139 8.835 1.00 70.23 309 HIS A N 1
ATOM 2416 C CA . HIS A 1 315 ? 17.186 29.640 8.737 1.00 66.20 309 HIS A CA 1
ATOM 2417 C C . HIS A 1 315 ? 16.226 30.774 8.393 1.00 74.24 309 HIS A C 1
ATOM 2418 O O . HIS A 1 315 ? 16.398 31.910 8.843 1.00 64.31 309 HIS A O 1
ATOM 2425 N N . ILE A 1 316 ? 15.214 30.451 7.592 1.00 71.84 310 ILE A N 1
ATOM 2426 C CA . ILE A 1 316 ? 14.277 31.449 7.082 1.00 75.86 310 ILE A CA 1
ATOM 2427 C C . ILE A 1 316 ? 13.508 32.141 8.213 1.00 74.96 310 ILE A C 1
ATOM 2428 O O . ILE A 1 316 ? 12.991 33.248 8.043 1.00 72.10 310 ILE A O 1
ATOM 2433 N N . VAL A 1 317 ? 13.460 31.499 9.376 1.00 73.95 311 VAL A N 1
ATOM 2434 C CA . VAL A 1 317 ? 12.819 32.095 10.541 1.00 70.34 311 VAL A CA 1
ATOM 2435 C C . VAL A 1 317 ? 13.635 33.284 11.055 1.00 66.98 311 VAL A C 1
ATOM 2436 O O . VAL A 1 317 ? 13.111 34.154 11.748 1.00 67.65 311 VAL A O 1
ATOM 2440 N N . ASP A 1 318 ? 14.916 33.324 10.695 1.00 70.01 312 ASP A N 1
ATOM 2441 C CA . ASP A 1 318 ? 15.808 34.385 11.152 1.00 70.62 312 ASP A CA 1
ATOM 2442 C C . ASP A 1 318 ? 15.940 35.502 10.121 1.00 68.79 312 ASP A C 1
ATOM 2443 O O . ASP A 1 318 ? 16.576 36.525 10.384 1.00 71.21 312 ASP A O 1
ATOM 2448 N N . TRP A 1 319 ? 15.348 35.303 8.947 1.00 68.16 313 TRP A N 1
ATOM 2449 C CA . TRP A 1 319 ? 15.394 36.314 7.896 1.00 61.31 313 TRP A CA 1
ATOM 2450 C C . TRP A 1 319 ? 14.713 37.599 8.361 1.00 62.07 313 TRP A C 1
ATOM 2451 O O . TRP A 1 319 ? 13.683 37.552 9.032 1.00 74.02 313 TRP A O 1
ATOM 2462 N N . ASN A 1 320 ? 15.299 38.743 8.021 1.00 67.32 314 ASN A N 1
ATOM 2463 C CA . ASN A 1 320 ? 14.707 40.039 8.343 1.00 57.79 314 ASN A CA 1
ATOM 2464 C C . ASN A 1 320 ? 13.268 40.174 7.863 1.00 64.86 314 ASN A C 1
ATOM 2465 O O . ASN A 1 320 ? 12.901 39.651 6.808 1.00 64.30 314 ASN A O 1
ATOM 2470 N N . VAL A 1 321 ? 12.458 40.890 8.637 1.00 64.48 315 VAL A N 1
ATOM 2471 C CA . VAL A 1 321 ? 11.103 41.226 8.219 1.00 62.72 315 VAL A CA 1
ATOM 2472 C C . VAL A 1 321 ? 11.137 42.481 7.346 1.00 66.53 315 VAL A C 1
ATOM 2473 O O . VAL A 1 321 ? 11.684 43.506 7.749 1.00 70.81 315 VAL A O 1
ATOM 2477 N N . LEU A 1 322 ? 10.568 42.395 6.147 1.00 63.40 316 LEU A N 1
ATOM 2478 C CA . LEU A 1 322 ? 10.643 43.497 5.193 1.00 63.63 316 LEU A CA 1
ATOM 2479 C C . LEU A 1 322 ? 9.322 44.234 5.070 1.00 68.11 316 LEU A C 1
ATOM 2480 O O . LEU A 1 322 ? 8.326 43.854 5.683 1.00 73.49 316 LEU A O 1
ATOM 2485 N N . SER A 1 323 ? 9.314 45.285 4.260 1.00 68.27 317 SER A N 1
ATOM 2486 C CA . SER A 1 323 ? 8.184 46.201 4.212 1.00 67.27 317 SER A CA 1
ATOM 2487 C C . SER A 1 323 ? 6.921 45.588 3.618 1.00 69.65 317 SER A C 1
ATOM 2488 O O . SER A 1 323 ? 5.833 46.123 3.798 1.00 75.08 317 SER A O 1
ATOM 2491 N N . ASN A 1 324 ? 7.048 44.467 2.917 1.00 67.84 318 ASN A N 1
ATOM 2492 C CA . ASN A 1 324 ? 5.863 43.812 2.369 1.00 67.60 318 ASN A CA 1
ATOM 2493 C C . ASN A 1 324 ? 5.058 43.087 3.451 1.00 81.92 318 ASN A C 1
ATOM 2494 O O . ASN A 1 324 ? 4.044 42.448 3.164 1.00 93.16 318 ASN A O 1
ATOM 2499 N N . PHE A 1 325 ? 5.522 43.195 4.693 1.00 75.77 319 PHE A N 1
ATOM 2500 C CA . PHE A 1 325 ? 4.850 42.608 5.844 1.00 67.84 319 PHE A CA 1
ATOM 2501 C C . PHE A 1 325 ? 3.669 43.468 6.300 1.00 80.46 319 PHE A C 1
ATOM 2502 O O . PHE A 1 325 ? 2.802 43.003 7.040 1.00 84.55 319 PHE A O 1
ATOM 2510 N N . ASP A 1 326 ? 3.617 44.714 5.836 1.00 78.92 320 ASP A N 1
ATOM 2511 C CA . ASP A 1 326 ? 2.596 45.645 6.312 1.00 83.29 320 ASP A CA 1
ATOM 2512 C C . ASP A 1 326 ? 1.180 45.238 5.908 1.00 82.27 320 ASP A C 1
ATOM 2513 O O . ASP A 1 326 ? 0.225 45.559 6.611 1.00 80.01 320 ASP A O 1
ATOM 2518 N N . TRP A 1 327 ? 1.040 44.540 4.783 1.00 79.60 321 TRP A N 1
ATOM 2519 C CA . TRP A 1 327 ? -0.270 44.043 4.365 1.00 69.02 321 TRP A CA 1
ATOM 2520 C C . TRP A 1 327 ? -0.881 43.158 5.446 1.00 75.43 321 TRP A C 1
ATOM 2521 O O . TRP A 1 327 ? -2.083 43.202 5.692 1.00 74.76 321 TRP A O 1
ATOM 2532 N N . PHE A 1 328 ? -0.043 42.359 6.098 1.00 69.15 322 PHE A N 1
ATOM 2533 C CA . PHE A 1 328 ? -0.526 41.369 7.047 1.00 65.83 322 PHE A CA 1
ATOM 2534 C C . PHE A 1 328 ? -0.920 42.004 8.378 1.00 72.58 322 PHE A C 1
ATOM 2535 O O . PHE A 1 328 ? -1.429 41.330 9.274 1.00 69.69 322 PHE A O 1
ATOM 2543 N N . ILE A 1 329 ? -0.690 43.307 8.492 1.00 75.79 323 ILE A N 1
ATOM 2544 C CA . ILE A 1 329 ? -1.229 44.096 9.593 1.00 74.91 323 ILE A CA 1
ATOM 2545 C C . ILE A 1 329 ? -2.412 44.927 9.111 1.00 78.05 323 ILE A C 1
ATOM 2546 O O . ILE A 1 329 ? -3.500 44.867 9.678 1.00 83.21 323 ILE A O 1
ATOM 2551 N N . SER A 1 330 ? -2.183 45.693 8.047 1.00 81.38 324 SER A N 1
ATOM 2552 C CA . SER A 1 330 ? -3.121 46.715 7.591 1.00 77.51 324 SER A CA 1
ATOM 2553 C C . SER A 1 330 ? -4.373 46.151 6.929 1.00 82.52 324 SER A C 1
ATOM 2554 O O . SER A 1 330 ? -5.365 46.861 6.776 1.00 95.02 324 SER A O 1
ATOM 2557 N N . SER A 1 331 ? -4.330 44.888 6.520 1.00 79.62 325 SER A N 1
ATOM 2558 C CA . SER A 1 331 ? -5.508 44.260 5.938 1.00 84.39 325 SER A CA 1
ATOM 2559 C C . SER A 1 331 ? -6.438 43.776 7.042 1.00 93.91 325 SER A C 1
ATOM 2560 O O . SER A 1 331 ? -7.610 43.486 6.797 1.00 87.67 325 SER A O 1
ATOM 2563 N N . ARG A 1 332 ? -5.911 43.693 8.260 1.00 101.08 326 ARG A N 1
ATOM 2564 C CA . ARG A 1 332 ? -6.666 43.123 9.369 1.00 96.94 326 ARG A CA 1
ATOM 2565 C C . ARG A 1 332 ? -7.172 44.166 10.370 1.00 91.65 326 ARG A C 1
ATOM 2566 O O . ARG A 1 332 ? -8.110 43.892 11.117 1.00 94.43 326 ARG A O 1
ATOM 2574 N N . LEU A 1 333 ? -6.570 45.355 10.383 1.00 90.50 327 LEU A N 1
ATOM 2575 C CA . LEU A 1 333 ? -7.014 46.417 11.290 1.00 93.12 327 LEU A CA 1
ATOM 2576 C C . LEU A 1 333 ? -6.475 47.800 10.891 1.00 96.24 327 LEU A C 1
ATOM 2577 O O . LEU A 1 333 ? -5.443 47.893 10.229 1.00 101.66 327 LEU A O 1
ATOM 2582 N N . PRO A 1 334 ? -7.184 48.879 11.287 1.00 99.56 328 PRO A N 1
ATOM 2583 C CA . PRO A 1 334 ? -6.838 50.247 10.866 1.00 97.59 328 PRO A CA 1
ATOM 2584 C C . PRO A 1 334 ? -5.455 50.728 11.308 1.00 92.69 328 PRO A C 1
ATOM 2585 O O . PRO A 1 334 ? -5.116 50.672 12.490 1.00 101.68 328 PRO A O 1
ATOM 2589 N N . VAL A 1 335 ? -4.682 51.222 10.345 1.00 87.29 329 VAL A N 1
ATOM 2590 C CA . VAL A 1 335 ? -3.328 51.707 10.581 1.00 76.78 329 VAL A CA 1
ATOM 2591 C C . VAL A 1 335 ? -3.236 53.208 10.322 1.00 76.92 329 VAL A C 1
ATOM 2592 O O . VAL A 1 335 ? -3.740 53.694 9.314 1.00 87.42 329 VAL A O 1
ATOM 2596 N N . THR A 1 336 ? -2.597 53.941 11.227 1.00 74.59 330 THR A N 1
ATOM 2597 C CA . THR A 1 336 ? -2.438 55.382 11.057 1.00 74.53 330 THR A CA 1
ATOM 2598 C C . THR A 1 336 ? -1.006 55.752 10.702 1.00 72.59 330 THR A C 1
ATOM 2599 O O . THR A 1 336 ? -0.071 55.357 11.395 1.00 82.07 330 THR A O 1
ATOM 2603 N N . LYS A 1 337 ? -0.837 56.511 9.623 1.00 74.04 331 LYS A N 1
ATOM 2604 C CA . LYS A 1 337 ? 0.481 56.999 9.236 1.00 75.14 331 LYS A CA 1
ATOM 2605 C C . LYS A 1 337 ? 0.920 58.141 10.150 1.00 78.91 331 LYS A C 1
ATOM 2606 O O . LYS A 1 337 ? 0.204 59.131 10.309 1.00 91.18 331 LYS A O 1
ATOM 2612 N N . VAL A 1 338 ? 2.094 57.992 10.756 1.00 72.18 332 VAL A N 1
ATOM 2613 C CA . VAL A 1 338 ? 2.627 58.989 11.681 1.00 73.26 332 VAL A CA 1
ATOM 2614 C C . VAL A 1 338 ? 3.634 59.895 10.974 1.00 74.21 332 VAL A C 1
ATOM 2615 O O . VAL A 1 338 ? 3.684 61.103 11.218 1.00 71.88 332 VAL A O 1
ATOM 2619 N N . TRP A 1 339 ? 4.418 59.301 10.080 1.00 71.95 333 TRP A N 1
ATOM 2620 C CA . TRP A 1 339 ? 5.466 60.013 9.361 1.00 70.53 333 TRP A CA 1
ATOM 2621 C C . TRP A 1 339 ? 5.674 59.387 7.984 1.00 71.88 333 TRP A C 1
ATOM 2622 O O . TRP A 1 339 ? 5.838 58.175 7.866 1.00 73.46 333 TRP A O 1
ATOM 2633 N N . GLY A 1 340 ? 5.652 60.213 6.943 1.00 79.29 334 GLY A N 1
ATOM 2634 C CA . GLY A 1 340 ? 5.762 59.715 5.586 1.00 85.12 334 GLY A CA 1
ATOM 2635 C C . GLY A 1 340 ? 6.975 60.248 4.855 1.00 97.69 334 GLY A C 1
ATOM 2636 O O . GLY A 1 340 ? 6.938 61.343 4.294 1.00 112.74 334 GLY A O 1
ATOM 2637 N N . GLY A 1 341 ? 8.054 59.471 4.862 1.00 109.02 335 GLY A N 1
ATOM 2638 C CA . GLY A 1 341 ? 9.262 59.826 4.137 1.00 109.66 335 GLY A CA 1
ATOM 2639 C C . GLY A 1 341 ? 9.144 59.462 2.670 1.00 114.92 335 GLY A C 1
ATOM 2640 O O . GLY A 1 341 ? 9.913 59.940 1.838 1.00 114.98 335 GLY A O 1
ATOM 2641 N N . TRP A 1 342 ? 8.170 58.610 2.359 1.00 124.90 336 TRP A N 1
ATOM 2642 C CA . TRP A 1 342 ? 7.877 58.222 0.983 1.00 114.55 336 TRP A CA 1
ATOM 2643 C C . TRP A 1 342 ? 6.525 58.771 0.534 1.00 111.94 336 TRP A C 1
ATOM 2644 O O . TRP A 1 342 ? 6.414 59.930 0.131 1.00 113.65 336 TRP A O 1
#

Solvent-accessible surface area: 16660 Å² total; per-residue (Å²): 215,83,85,4,68,5,12,1,31,1,17,0,2,0,3,70,22,110,134,26,48,228,128,79,109,57,7,117,10,40,33,13,104,36,7,0,72,94,3,2,71,1,3,0,0,10,67,16,10,124,63,52,142,96,0,90,104,21,3,33,65,4,21,6,48,120,197,75,83,56,100,6,128,20,37,41,75,69,92,33,67,65,95,158,18,89,74,50,34,11,92,106,77,59,0,22,89,1,6,83,16,0,22,86,14,9,140,139,48,43,12,57,87,26,28,27,61,36,4,80,6,90,0,24,0,63,5,108,32,93,110,6,0,41,3,0,1,0,0,1,7,0,2,14,6,4,2,17,2,1,2,20,10,78,17,0,0,0,0,6,56,12,46,133,45,74,19,132,10,5,137,108,16,52,18,44,42,101,16,106,45,40,88,58,0,83,101,8,0,123,97,0,15,68,19,1,4,137,23,25,61,95,124,83,4,59,35,18,0,1,73,45,0,10,0,15,0,7,41,64,17,175,66,32,56,75,3,2,19,42,0,2,64,2,0,107,52,8,13,108,118,7,62,98,75,22,108,142,115,87,169,40,133,122,198,204,86,150,225,26,161,170,95,85,94,166,48,32,14,24,5,42,6,3,0,8,56,6,43,60,115,22,27,0,7,3,2,11,2,53,32,68,68,139,54,60,33,69,133,108,86,124,29,14,27,16,63,8,6,19,62,0,42,150,26,2,59,56,123,40,118,48,56,96,6,44,52,25,108

InterPro domains:
  IPR005537 CRISPR type III-associated protein [PF03787] (20-161)
  IPR007522 CRISPR-associated protein TM1795 [TIGR01894] (8-163)
  IPR049498 Cmr1-like, C-terminal domain [PF21452] (219-334)

Sequence (329 aa):
MFIEEFEIESITSTHLLEVLTREYPEVRSPSIKGAMRWWFRALAGSYFGDDAQKLKEIENQVFGSTKERSRVKISVTPLSSPKRLNLKEFKDKNVGYIWFSINLLGKRGTITHYYPPGSRFRVVLESPSERVIKLATLSLWALVSLGSVGFRSRRGTGSMKIVRASSEVLEDLGLTTEFNSIDEFKDSLKRVLDVTGEILGVSLPSYATLKFSDVEVFGPGKNTWEVLAQFNNSYKEYLRRRIKKYQRIIFGLPRFKLRGVRKDLRRASPLWFGVVEIGGKPYGRIIKFFQSTFHPEVRSKHIVDWNVLSNFDWFISSRLPVTKVWGGW

B-factor: mean 87.3, std 20.33, range [55.02, 198.91]